Protein AF-A0A9W7C9A5-F1 (afdb_monomer)

InterPro domains:
  IPR027417 P-loop containing nucleoside triphosphate hydrolase [G3DSA:3.40.50.300] (12-318)
  IPR027417 P-loop containing nucleoside triphosphate hydrolase [SSF52540] (19-117)

Secondary structure (DSSP, 8-state):
--TT--SSS----STTTTTT---TTTTSSS---HHHHGGGS--HHHHHIIIIIS----------TTTTT-SSHHHHHHHHTTTSPPP-EEEEE--HHHHHHHHHHHHHHHHHHHHHTT--HHHHHHHHTT----SHHHHHHHHTSHHHHHHHHHHHHHHHH--HHHHHT----GGG-STTTTGGGGHHHHT-HHHHHHHHHHHHHHHHSTT----TTS---PPP-EEEEEGGGGG-HHHHHHHHHHHHHHTT--SSHHHHHHHHHHHHHHHHHHHHTT--S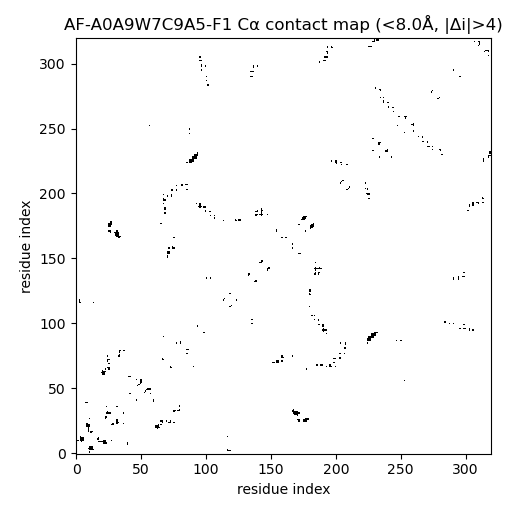---S---TT--HHHHHHHHHHTTTHHHHHHHHHTS----

Foldseek 3Di:
DQQQQDDDFQGHPDPVRPPPAGCLCQAPDQFNALVCVVVRWDDPVVCCCQCPVVVHDDDTDHDHLCLLLALQNLLSQLLNQFVHDRDQAEHEAAQLLLQLLLQVVVLVVLVVVCVVSVPDVVQVVLCPPPPDCPASLSLLCLLPDPVLVVLRVCNNVVSVPDDSVVSRRDHDDPCSRCPPNRVSNCSLPSSLSLVSQVSNQVSCCVRPVPPPDPDPDDQPPGDRRYHYHYLVLCLPLVSVLVVVLVVCVVVCSDPDPVVSVVVSVVSSVVSVVPSVVVPPVDPRPDDPPPHDPVNSVVSCVSCPCSQVSNCSSNVHHDDD

Structure (mmCIF, N/CA/C/O backbone):
data_AF-A0A9W7C9A5-F1
#
_entry.id   AF-A0A9W7C9A5-F1
#
loop_
_atom_site.group_PDB
_atom_site.id
_atom_site.type_symbol
_atom_site.label_atom_id
_atom_site.label_alt_id
_atom_site.label_comp_id
_atom_site.label_asym_id
_atom_site.label_entity_id
_atom_site.label_seq_id
_atom_site.pdbx_PDB_ins_code
_atom_site.Cartn_x
_atom_site.Cartn_y
_atom_site.Cartn_z
_atom_site.occupancy
_atom_site.B_iso_or_equiv
_atom_site.auth_seq_id
_atom_site.auth_comp_id
_atom_site.auth_asym_id
_atom_site.auth_atom_id
_atom_site.pdbx_PDB_model_num
AT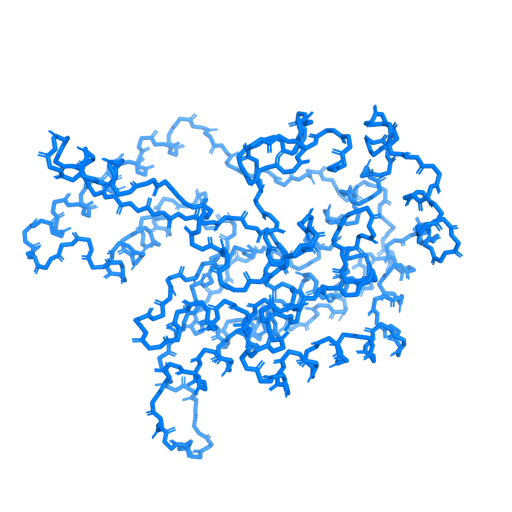OM 1 N N . MET A 1 1 ? -9.321 -23.677 -7.148 1.00 48.09 1 MET A N 1
ATOM 2 C CA . MET A 1 1 ? -8.333 -22.987 -6.289 1.00 48.09 1 MET A CA 1
ATOM 3 C C . MET A 1 1 ? -6.979 -23.119 -6.981 1.00 48.09 1 MET A C 1
ATOM 5 O O . MET A 1 1 ? -6.750 -24.185 -7.544 1.00 48.09 1 MET A O 1
ATOM 9 N N . LEU A 1 2 ? -6.155 -22.066 -7.071 1.00 51.94 2 LEU A N 1
ATOM 10 C CA . LEU A 1 2 ? -4.850 -22.176 -7.745 1.00 51.94 2 LEU A CA 1
ATOM 11 C C . LEU A 1 2 ? -3.939 -23.125 -6.930 1.00 51.94 2 LEU A C 1
ATOM 13 O O . LEU A 1 2 ? -4.005 -23.094 -5.697 1.00 51.94 2 LEU A O 1
ATOM 17 N N . PRO A 1 3 ? -3.132 -23.996 -7.570 1.00 48.78 3 PRO A N 1
ATOM 18 C CA . PRO A 1 3 ? -2.134 -24.798 -6.863 1.00 48.78 3 PRO A CA 1
ATOM 19 C C . PRO A 1 3 ? -1.229 -23.896 -6.012 1.00 48.78 3 PRO A C 1
ATOM 21 O O . PRO A 1 3 ? -0.735 -22.888 -6.508 1.00 48.78 3 PRO A O 1
ATOM 24 N N . GLY A 1 4 ? -1.053 -24.231 -4.730 1.00 53.47 4 GLY A N 1
ATOM 25 C CA . GLY A 1 4 ? -0.276 -23.426 -3.778 1.00 53.47 4 GLY A CA 1
ATOM 26 C C . GLY A 1 4 ? -1.094 -22.507 -2.860 1.00 53.47 4 GLY A C 1
ATOM 27 O O . GLY A 1 4 ? -0.531 -22.020 -1.885 1.00 53.47 4 GLY A O 1
ATOM 28 N N . CYS A 1 5 ? -2.401 -22.317 -3.078 1.00 54.66 5 CYS A N 1
ATOM 29 C CA . CYS A 1 5 ? -3.244 -21.543 -2.157 1.00 54.66 5 CYS A CA 1
ATOM 30 C C . CYS A 1 5 ? -3.621 -22.310 -0.888 1.00 54.66 5 CYS A C 1
ATOM 32 O O . CYS A 1 5 ? -4.133 -23.426 -0.976 1.00 54.66 5 CYS A O 1
ATOM 34 N N . MET A 1 6 ? -3.445 -21.689 0.287 1.00 56.97 6 MET A N 1
ATOM 35 C CA . MET A 1 6 ? -3.888 -22.230 1.578 1.00 56.97 6 MET A CA 1
ATOM 36 C C . MET A 1 6 ? -4.664 -21.195 2.414 1.00 56.97 6 MET A C 1
ATOM 38 O O . MET A 1 6 ? -4.836 -20.039 2.043 1.00 56.97 6 MET A O 1
ATOM 42 N N . LYS A 1 7 ? -5.251 -21.668 3.517 1.00 51.66 7 LYS A N 1
ATOM 43 C CA . LYS A 1 7 ? -6.312 -20.988 4.267 1.00 51.66 7 LYS A CA 1
ATOM 44 C C . LYS A 1 7 ? -5.835 -19.764 5.072 1.00 51.66 7 LYS A C 1
ATOM 46 O O . LYS A 1 7 ? -4.685 -19.706 5.484 1.00 51.66 7 LYS A O 1
ATOM 51 N N . PRO A 1 8 ? -6.768 -18.891 5.479 1.00 52.09 8 PRO A N 1
ATOM 52 C CA . PRO A 1 8 ? -7.973 -18.548 4.745 1.00 52.09 8 PRO A CA 1
ATOM 53 C C . PRO A 1 8 ? -7.694 -17.387 3.773 1.00 52.09 8 PRO A C 1
ATOM 55 O O . PRO A 1 8 ? -8.427 -17.277 2.794 1.00 52.09 8 PRO A O 1
ATOM 58 N N . PHE A 1 9 ? -6.599 -16.622 3.967 1.00 56.03 9 PHE A N 1
ATOM 59 C CA . PHE A 1 9 ? -6.303 -15.425 3.164 1.00 56.03 9 PHE A CA 1
ATOM 60 C C . PHE A 1 9 ? -4.870 -15.266 2.623 1.00 56.03 9 PHE A C 1
ATOM 62 O O . PHE A 1 9 ? -4.583 -14.241 1.998 1.00 56.03 9 PHE A O 1
ATOM 69 N N . CYS A 1 10 ? -3.998 -16.270 2.785 1.00 55.78 10 CYS A N 1
ATOM 70 C CA . CYS A 1 10 ? -2.689 -16.298 2.125 1.00 55.78 10 CYS A CA 1
ATOM 71 C C . CYS A 1 10 ? -2.741 -17.245 0.912 1.00 55.78 10 CYS A C 1
ATOM 73 O O . CYS A 1 10 ? -2.686 -18.468 1.065 1.00 55.78 10 CYS A O 1
ATOM 75 N N . PRO A 1 11 ? -2.855 -16.717 -0.316 1.00 54.00 11 PRO A N 1
ATOM 76 C CA . PRO A 1 11 ? -3.024 -17.549 -1.498 1.00 54.00 11 PRO A CA 1
ATOM 77 C C . PRO A 1 11 ? -1.748 -18.300 -1.897 1.00 54.00 11 PRO A C 1
ATOM 79 O O . PRO A 1 11 ? -1.788 -18.991 -2.905 1.00 54.00 11 PRO A O 1
ATOM 82 N N . TRP A 1 12 ? -0.638 -18.224 -1.153 1.00 59.75 12 TRP A N 1
ATOM 83 C CA . TRP A 1 12 ? 0.624 -18.840 -1.571 1.00 59.75 12 TRP A CA 1
ATOM 84 C C . TRP A 1 12 ? 1.398 -19.472 -0.410 1.00 59.75 12 TRP A C 1
ATOM 86 O O . TRP A 1 12 ? 1.986 -18.780 0.413 1.00 59.75 12 TRP A O 1
ATOM 96 N N . LYS A 1 13 ? 1.488 -20.805 -0.402 1.00 67.06 13 LYS A N 1
ATOM 97 C CA . LYS A 1 13 ? 2.420 -21.584 0.423 1.00 67.06 13 LYS A CA 1
ATOM 98 C C . LYS A 1 13 ? 3.797 -21.617 -0.249 1.00 67.06 13 LYS A C 1
ATOM 100 O O . LYS A 1 13 ? 4.231 -22.650 -0.757 1.00 67.06 13 LYS A O 1
ATOM 105 N N . HIS A 1 14 ? 4.455 -20.465 -0.300 1.00 68.19 14 HIS A N 1
ATOM 106 C CA . HIS A 1 14 ? 5.808 -20.310 -0.832 1.00 68.19 14 HIS A CA 1
ATOM 107 C C . HIS A 1 14 ? 6.649 -19.532 0.183 1.00 68.19 14 HIS A C 1
ATOM 109 O O . HIS A 1 14 ? 6.149 -18.520 0.665 1.00 68.19 14 HIS A O 1
ATOM 115 N N . PRO A 1 15 ? 7.905 -19.916 0.485 1.00 71.25 15 PRO A N 1
ATOM 116 C CA . PRO A 1 15 ? 8.724 -19.225 1.492 1.00 71.25 15 PRO A CA 1
ATOM 117 C C . PRO A 1 15 ? 8.805 -17.704 1.292 1.00 71.25 15 PRO A C 1
ATOM 119 O O . PRO A 1 15 ? 8.872 -16.936 2.249 1.00 71.25 15 PRO A O 1
ATOM 122 N N . GLU A 1 16 ? 8.738 -17.256 0.036 1.00 66.88 16 GLU A N 1
ATOM 123 C CA . GLU A 1 16 ? 8.763 -15.829 -0.287 1.00 66.88 16 GLU A CA 1
ATOM 124 C C . GLU A 1 16 ? 7.457 -15.076 -0.034 1.00 66.88 16 GLU A C 1
ATOM 126 O O . GLU A 1 16 ? 7.515 -13.855 0.069 1.00 66.88 16 GLU A O 1
ATOM 131 N N . LEU A 1 17 ? 6.313 -15.752 0.087 1.00 66.50 17 LEU A N 1
ATOM 132 C CA . LEU A 1 17 ? 4.994 -15.120 0.227 1.00 66.50 17 LEU A CA 1
ATOM 133 C C . LEU A 1 17 ? 4.198 -15.554 1.459 1.00 66.50 17 LEU A C 1
ATOM 135 O O . LEU A 1 17 ? 3.244 -14.870 1.834 1.00 66.50 17 LEU A O 1
ATOM 139 N N . ASP A 1 18 ? 4.565 -16.677 2.070 1.00 69.31 18 ASP A N 1
ATOM 140 C CA . ASP A 1 18 ? 3.807 -17.275 3.160 1.00 69.31 18 ASP A CA 1
ATOM 141 C C . ASP A 1 18 ? 3.731 -16.317 4.354 1.00 69.31 18 ASP A C 1
ATOM 143 O O . ASP A 1 18 ? 4.740 -15.781 4.819 1.00 69.31 18 ASP A O 1
ATOM 147 N N . GLY A 1 19 ? 2.506 -16.041 4.803 1.00 66.81 19 GLY A N 1
ATOM 148 C CA . GLY A 1 19 ? 2.220 -15.120 5.904 1.00 66.81 19 GLY A CA 1
ATOM 149 C C . GLY A 1 19 ? 2.542 -13.639 5.654 1.00 66.81 19 GLY A C 1
ATOM 150 O O . GLY A 1 19 ? 2.391 -12.847 6.585 1.00 66.81 19 GLY A O 1
ATOM 151 N N . LYS A 1 20 ? 2.975 -13.235 4.448 1.00 64.88 20 LYS A N 1
ATOM 152 C CA . LYS A 1 20 ? 3.411 -11.848 4.190 1.00 64.88 20 LYS A CA 1
ATOM 153 C C . LYS A 1 20 ? 2.287 -10.911 3.758 1.00 64.88 20 LYS A C 1
ATOM 155 O O . LYS A 1 20 ? 2.310 -9.740 4.122 1.00 64.88 20 LYS A O 1
ATOM 160 N N . GLU A 1 21 ? 1.333 -11.399 2.971 1.00 68.31 21 GLU A N 1
ATOM 161 C CA . GLU A 1 21 ? 0.341 -10.546 2.313 1.00 68.31 21 GLU A CA 1
ATOM 162 C C . GLU A 1 21 ? -1.022 -11.232 2.229 1.00 68.31 21 GLU A C 1
ATOM 164 O O . GLU A 1 21 ? -1.122 -12.445 2.007 1.00 68.31 21 GLU A O 1
ATOM 169 N N . THR A 1 22 ? -2.080 -10.434 2.353 1.00 71.44 22 THR A N 1
ATOM 170 C CA . THR A 1 22 ? -3.402 -10.810 1.859 1.00 71.44 22 THR A CA 1
ATOM 171 C C . THR A 1 22 ? -3.696 -10.022 0.583 1.00 71.44 22 THR A C 1
ATOM 173 O O . THR A 1 22 ? -3.178 -8.931 0.362 1.00 71.44 22 THR A O 1
ATOM 176 N N . PHE A 1 23 ? -4.483 -10.604 -0.316 1.00 73.88 23 PHE A N 1
ATOM 177 C CA . PHE A 1 23 ? -4.729 -10.042 -1.648 1.00 73.88 23 PHE A CA 1
ATOM 178 C C . PHE A 1 23 ? -6.218 -10.005 -1.974 1.00 73.88 23 PHE A C 1
ATOM 180 O O . PHE A 1 23 ? -6.633 -10.325 -3.095 1.00 73.88 23 PHE A O 1
ATOM 187 N N . TYR A 1 24 ? -7.039 -9.671 -0.974 1.00 80.62 24 TYR A N 1
ATOM 188 C CA . TYR A 1 24 ? -8.489 -9.774 -1.095 1.00 80.62 24 TYR A CA 1
ATOM 189 C C . TYR A 1 24 ? -9.035 -8.886 -2.216 1.00 80.62 24 TYR A C 1
ATOM 191 O O . TYR A 1 24 ? -9.624 -9.389 -3.170 1.00 80.62 24 TYR A O 1
ATOM 199 N N . PHE A 1 25 ? -8.777 -7.577 -2.158 1.00 81.62 25 PHE A N 1
ATOM 200 C CA . PHE A 1 25 ? -9.255 -6.628 -3.175 1.00 81.62 25 PHE A CA 1
ATOM 201 C C . PHE A 1 25 ? -8.344 -6.480 -4.395 1.00 81.62 25 PHE A C 1
ATOM 203 O O . PHE A 1 25 ? -8.686 -5.737 -5.311 1.00 81.62 25 PHE A O 1
ATOM 210 N N . SER A 1 26 ? -7.189 -7.147 -4.412 1.00 73.44 26 SER A N 1
ATOM 211 C CA . SER A 1 26 ? -6.155 -7.006 -5.447 1.00 73.44 26 SER A CA 1
ATOM 212 C C . SER A 1 26 ? -6.002 -8.235 -6.355 1.00 73.44 26 SER A C 1
ATOM 214 O O . SER A 1 26 ? -5.196 -8.214 -7.281 1.00 73.44 26 SER A O 1
ATOM 216 N N . GLY A 1 27 ? -6.854 -9.255 -6.192 1.00 61.38 27 GLY A N 1
ATOM 217 C CA . GLY A 1 27 ? -7.166 -10.181 -7.286 1.00 61.38 27 GLY A CA 1
ATOM 218 C C . GLY A 1 27 ? -6.574 -11.586 -7.206 1.00 61.38 27 GLY A C 1
ATOM 219 O O . GLY A 1 27 ? -6.537 -12.262 -8.228 1.00 61.38 27 GLY A O 1
ATOM 220 N N . HIS A 1 28 ? -6.155 -12.085 -6.039 1.00 59.56 28 HIS A N 1
ATOM 221 C CA . HIS A 1 28 ? -5.880 -13.534 -5.914 1.00 59.56 28 HIS A CA 1
ATOM 222 C C . HIS A 1 28 ? -7.120 -14.359 -5.568 1.00 59.56 28 HIS A C 1
ATOM 224 O O . HIS A 1 28 ? -7.115 -15.581 -5.718 1.00 59.56 28 HIS A O 1
ATOM 230 N N . TYR A 1 29 ? -8.201 -13.699 -5.157 1.00 55.56 29 TYR A N 1
ATOM 231 C CA . TYR A 1 29 ? -9.494 -14.337 -4.956 1.00 55.56 29 TYR A CA 1
ATOM 232 C C . TYR A 1 29 ? -10.325 -14.209 -6.225 1.00 55.56 29 TYR A C 1
ATOM 234 O O . TYR A 1 29 ? -10.426 -13.135 -6.814 1.00 55.56 29 TYR A O 1
ATOM 242 N N . ALA A 1 30 ? -10.979 -15.305 -6.618 1.00 55.12 30 ALA A N 1
ATOM 243 C CA . ALA A 1 30 ? -11.918 -15.329 -7.742 1.00 55.12 30 ALA A CA 1
ATOM 244 C C . ALA A 1 30 ? -13.118 -14.370 -7.555 1.00 55.12 30 ALA A C 1
ATOM 246 O O . ALA A 1 30 ? -13.886 -14.152 -8.491 1.00 55.12 30 ALA A O 1
ATOM 247 N N . THR A 1 31 ? -13.282 -13.810 -6.351 1.00 65.06 31 THR A N 1
ATOM 248 C CA . THR A 1 31 ? -14.300 -12.829 -5.975 1.00 65.06 31 THR A CA 1
ATOM 249 C C . THR A 1 31 ? -13.672 -11.753 -5.089 1.00 65.06 31 THR A C 1
ATOM 251 O O . THR A 1 31 ? -13.148 -12.080 -4.026 1.00 65.06 31 THR A O 1
ATOM 254 N N . THR A 1 32 ? -13.766 -10.481 -5.482 1.00 71.88 32 THR A N 1
ATOM 255 C CA . THR A 1 32 ? -13.279 -9.318 -4.708 1.00 71.88 32 THR A CA 1
ATOM 256 C C . THR A 1 32 ? -14.430 -8.573 -4.014 1.00 71.88 32 THR A C 1
ATOM 258 O O . THR A 1 32 ? -14.370 -7.369 -3.778 1.00 71.88 32 THR A O 1
ATOM 261 N N . SER A 1 33 ? -15.502 -9.305 -3.700 1.00 82.38 33 SER A N 1
ATOM 262 C CA . SER A 1 33 ? -16.773 -8.776 -3.200 1.00 82.38 33 SER A CA 1
ATOM 263 C C . SER A 1 33 ? -16.627 -8.134 -1.813 1.00 82.38 33 SER A C 1
ATOM 265 O O . SER A 1 33 ? -16.204 -8.827 -0.880 1.00 82.38 33 SER A O 1
ATOM 267 N N . PRO A 1 34 ? -17.021 -6.864 -1.613 1.00 85.12 34 PRO A N 1
ATOM 268 C CA . PRO A 1 34 ? -17.041 -6.236 -0.289 1.00 85.12 34 PRO A CA 1
ATOM 269 C C . PRO A 1 34 ? -17.844 -7.039 0.747 1.00 85.12 34 PRO A C 1
ATOM 271 O O . PRO A 1 34 ? -17.427 -7.156 1.901 1.00 85.12 34 PRO A O 1
ATOM 274 N N . LYS A 1 35 ? -18.941 -7.684 0.322 1.00 85.81 35 LYS A N 1
ATOM 275 C CA . LYS A 1 35 ? -19.815 -8.512 1.169 1.00 85.81 35 LYS A CA 1
ATOM 276 C C . LYS A 1 35 ? -19.075 -9.604 1.940 1.00 85.81 35 LYS A C 1
ATOM 278 O O . LYS A 1 35 ? -19.401 -9.879 3.094 1.00 85.81 35 LYS A O 1
ATOM 283 N N . TYR A 1 36 ? -18.098 -10.244 1.305 1.00 84.12 36 TYR A N 1
ATOM 284 C CA . TYR A 1 36 ? -17.410 -11.405 1.870 1.00 84.12 36 TYR A CA 1
ATOM 285 C C . TYR A 1 36 ? -16.122 -11.045 2.618 1.00 84.12 36 TYR A C 1
ATOM 287 O O . TYR A 1 36 ? -15.606 -11.882 3.355 1.00 84.12 36 TYR A O 1
ATOM 295 N N . TYR A 1 37 ? -15.655 -9.795 2.527 1.00 86.69 37 TYR A N 1
ATOM 296 C CA . TYR A 1 37 ? -14.390 -9.362 3.128 1.00 86.69 37 TYR A CA 1
ATOM 297 C C . TYR A 1 37 ? -14.347 -9.548 4.650 1.00 86.69 37 TYR A C 1
ATOM 299 O O . TYR A 1 37 ? -13.331 -9.932 5.212 1.00 86.69 37 TYR A O 1
ATOM 307 N N . ARG A 1 38 ? -15.462 -9.336 5.359 1.00 84.38 38 ARG A N 1
ATOM 308 C CA . ARG A 1 38 ? -15.489 -9.495 6.827 1.00 84.38 38 ARG A CA 1
ATOM 309 C C . ARG A 1 38 ? -15.381 -10.943 7.285 1.00 84.38 38 ARG A C 1
ATOM 311 O O . ARG A 1 38 ? -14.922 -11.194 8.396 1.00 84.38 38 ARG A O 1
ATOM 318 N N . MET A 1 39 ? -15.758 -11.893 6.429 1.00 81.31 39 MET A N 1
ATOM 319 C CA . MET A 1 39 ? -15.536 -13.314 6.700 1.00 81.31 39 MET A CA 1
ATOM 320 C C . MET A 1 39 ? -14.044 -13.653 6.674 1.00 81.31 39 MET A C 1
ATOM 322 O O . MET A 1 39 ? -13.672 -14.770 7.031 1.00 81.31 39 MET A O 1
ATOM 326 N N . CYS A 1 40 ? -13.197 -12.690 6.276 1.00 76.56 40 CYS A N 1
ATOM 327 C CA . CYS A 1 40 ? -11.765 -12.863 6.232 1.00 76.56 40 CYS A CA 1
ATOM 328 C C . CYS A 1 40 ? -11.033 -12.731 7.567 1.00 76.56 40 CYS A C 1
ATOM 330 O O . CYS A 1 40 ? -9.832 -12.977 7.655 1.00 76.56 40 CYS A O 1
ATOM 332 N N . PHE A 1 41 ? -11.746 -12.371 8.625 1.00 79.25 41 PHE A N 1
ATOM 333 C CA . PHE A 1 41 ? -11.140 -12.088 9.916 1.00 79.25 41 PHE A CA 1
ATOM 334 C C . PHE A 1 41 ? -11.592 -13.089 10.985 1.00 79.25 41 PHE A C 1
ATOM 336 O O . PHE A 1 41 ? -12.610 -13.766 10.811 1.00 79.25 41 PHE A O 1
ATOM 343 N N . PRO A 1 42 ? -10.832 -13.223 12.091 1.00 75.00 42 PRO A N 1
ATOM 344 C CA . PRO A 1 42 ? -11.151 -14.175 13.147 1.00 75.00 42 PRO A CA 1
ATOM 345 C C . PRO A 1 42 ? -12.561 -13.992 13.725 1.00 75.00 42 PRO A C 1
ATOM 347 O O . PRO A 1 42 ? -13.136 -12.902 13.727 1.00 75.00 42 PRO A O 1
ATOM 350 N N . LEU A 1 43 ? -13.112 -15.087 14.250 1.00 77.44 43 LEU A N 1
ATOM 351 C CA . LEU A 1 43 ? -14.504 -15.178 14.687 1.00 77.44 43 LEU A CA 1
ATOM 352 C C . LEU A 1 43 ? -14.784 -14.362 15.961 1.00 77.44 43 LEU A C 1
ATOM 354 O O . LEU A 1 43 ? -13.889 -14.066 16.756 1.00 77.44 43 LEU A O 1
ATOM 358 N N . LYS A 1 44 ? -16.074 -14.091 16.220 1.00 84.62 44 LYS A N 1
ATOM 359 C CA . LYS A 1 44 ? -16.562 -13.446 17.459 1.00 84.62 44 LYS A CA 1
ATOM 360 C C . LYS A 1 44 ? -16.011 -14.106 18.731 1.00 84.62 44 LYS A C 1
ATOM 362 O O . LYS A 1 44 ? -15.744 -13.411 19.706 1.00 84.62 44 LYS A O 1
ATOM 367 N N . LEU A 1 45 ? -15.800 -15.425 18.700 1.00 87.44 45 LEU A N 1
ATOM 368 C CA . LEU A 1 45 ? -15.222 -16.183 19.808 1.00 87.44 45 LEU A CA 1
ATOM 369 C C . LEU A 1 45 ? -13.769 -15.781 20.100 1.00 87.44 45 LEU A C 1
ATOM 371 O O . LEU A 1 45 ? -13.414 -15.588 21.258 1.00 87.44 45 LEU A O 1
ATOM 375 N N . THR A 1 46 ? -12.946 -15.580 19.067 1.00 85.06 46 THR A N 1
ATOM 376 C CA . THR A 1 46 ? -11.559 -15.113 19.223 1.00 85.06 46 THR A CA 1
ATOM 377 C C . THR A 1 46 ? -11.528 -13.724 19.854 1.00 85.06 46 THR A C 1
ATOM 379 O O . THR A 1 46 ? -10.776 -13.492 20.800 1.00 85.06 46 THR A O 1
ATOM 382 N N . ARG A 1 47 ? -12.408 -12.821 19.396 1.00 85.69 47 ARG A N 1
ATOM 383 C CA . ARG A 1 47 ? -12.570 -11.492 20.002 1.00 85.69 47 ARG A CA 1
ATOM 384 C C . ARG A 1 47 ? -12.974 -11.585 21.472 1.00 85.69 47 ARG A C 1
ATOM 386 O O . ARG A 1 47 ? -12.387 -10.893 22.299 1.00 85.69 47 ARG A O 1
ATOM 393 N N . PHE A 1 48 ? -13.966 -12.417 21.795 1.00 90.00 48 PHE A N 1
ATOM 394 C CA . PHE A 1 48 ? -14.419 -12.629 23.171 1.00 90.00 48 PHE A CA 1
ATOM 395 C C . PHE A 1 48 ? -13.275 -13.123 24.056 1.00 90.00 48 PHE A C 1
ATOM 397 O O . PHE A 1 48 ? -13.016 -12.527 25.095 1.00 90.00 48 PHE A O 1
ATOM 404 N N . PHE A 1 49 ? -12.551 -14.153 23.620 1.00 90.56 49 PHE A N 1
ATOM 405 C CA . PHE A 1 49 ? -11.451 -14.720 24.389 1.00 90.56 49 PHE A CA 1
ATOM 406 C C . PHE A 1 49 ? -10.352 -13.682 24.663 1.00 90.56 49 PHE A C 1
ATOM 408 O O . PHE A 1 49 ? -9.964 -13.483 25.811 1.00 90.56 49 PHE A O 1
ATOM 415 N N . HIS A 1 50 ? -9.914 -12.940 23.641 1.00 84.62 50 HIS A N 1
ATOM 416 C CA . HIS A 1 50 ? -8.913 -11.884 23.819 1.00 84.62 50 HIS A CA 1
ATOM 417 C C . HIS A 1 50 ? -9.382 -10.782 24.773 1.00 84.62 50 HIS A C 1
ATOM 419 O O . HIS A 1 50 ? -8.670 -10.444 25.718 1.00 84.62 50 HIS A O 1
ATOM 425 N N . ALA A 1 51 ? -10.583 -10.247 24.555 1.00 84.75 51 ALA A N 1
ATOM 426 C CA . ALA A 1 51 ? -11.051 -9.089 25.306 1.00 84.75 51 ALA A CA 1
ATOM 427 C C . ALA A 1 51 ? -11.514 -9.435 26.729 1.00 84.75 51 ALA A C 1
ATOM 429 O O . ALA A 1 51 ? -11.324 -8.633 27.639 1.00 84.75 51 ALA A O 1
ATOM 430 N N . LYS A 1 52 ? -12.154 -10.594 26.927 1.00 88.94 52 LYS A N 1
ATOM 431 C CA . LYS A 1 52 ? -12.794 -10.966 28.200 1.00 88.94 52 LYS A CA 1
ATOM 432 C C . LYS A 1 52 ? -11.965 -11.919 29.046 1.00 88.94 52 LYS A C 1
ATOM 434 O O . LYS A 1 52 ? -11.983 -11.770 30.259 1.00 88.94 52 LYS A O 1
ATOM 439 N N . ILE A 1 53 ? -11.250 -12.862 28.433 1.00 92.56 53 ILE A N 1
ATOM 440 C CA . ILE A 1 53 ? -10.443 -13.841 29.176 1.00 92.56 53 ILE A CA 1
ATOM 441 C C . ILE A 1 53 ? -9.016 -13.330 29.357 1.00 92.56 53 ILE A C 1
ATOM 443 O O . ILE A 1 53 ? -8.491 -13.356 30.463 1.00 92.56 53 ILE A O 1
ATOM 447 N N . LEU A 1 54 ? -8.393 -12.824 28.288 1.00 85.81 54 LEU A N 1
ATOM 448 C CA . LEU A 1 54 ? -7.004 -12.356 28.353 1.00 85.81 54 LEU A CA 1
ATOM 449 C C . LEU A 1 54 ? -6.865 -10.896 28.800 1.00 85.81 54 LEU A C 1
ATOM 451 O O . LEU A 1 54 ? -5.748 -10.460 29.065 1.00 85.81 54 LEU A O 1
ATOM 455 N N . GLY A 1 55 ? -7.960 -10.127 28.825 1.00 80.06 55 GLY A N 1
ATOM 456 C CA . GLY A 1 55 ? -7.927 -8.691 29.117 1.00 80.06 55 GLY A CA 1
ATOM 457 C C . GLY A 1 55 ? -7.107 -7.880 28.105 1.00 80.06 55 GLY A C 1
ATOM 458 O O . GLY A 1 55 ? -6.589 -6.820 28.443 1.00 80.06 55 GLY A O 1
ATOM 459 N N . ARG A 1 56 ? -6.948 -8.381 26.872 1.00 77.44 56 ARG A N 1
ATOM 460 C CA . ARG A 1 56 ? -6.129 -7.756 25.825 1.00 77.44 56 ARG A CA 1
ATOM 461 C C . ARG A 1 56 ? -7.005 -7.087 24.766 1.00 77.44 56 ARG A C 1
ATOM 463 O O . ARG A 1 56 ? -8.038 -7.651 24.392 1.00 77.44 56 ARG A O 1
ATOM 470 N N . PRO A 1 57 ? -6.578 -5.943 24.203 1.00 71.81 57 PRO A N 1
ATOM 471 C CA . PRO A 1 57 ? -7.213 -5.389 23.016 1.00 71.81 57 PRO A CA 1
ATOM 472 C C . PRO A 1 57 ? -7.242 -6.420 21.881 1.00 71.81 57 PRO A C 1
ATOM 474 O O . PRO A 1 57 ? -6.277 -7.156 21.662 1.00 71.81 57 PRO A O 1
ATOM 477 N N . PHE A 1 58 ? -8.357 -6.471 21.153 1.00 78.88 58 PHE A N 1
ATOM 478 C CA . PHE A 1 58 ? -8.506 -7.306 19.966 1.00 78.88 58 PHE A CA 1
ATOM 479 C C . PHE A 1 58 ? -8.653 -6.410 18.742 1.00 78.88 58 PHE A C 1
ATOM 481 O O . PHE A 1 58 ? -9.592 -5.618 18.660 1.00 78.88 58 PHE A O 1
ATOM 488 N N . PHE A 1 59 ? -7.742 -6.566 17.789 1.00 77.62 59 PHE A N 1
ATOM 489 C CA . PHE A 1 59 ? -7.764 -5.871 16.512 1.00 77.62 59 PHE A CA 1
ATOM 490 C C . PHE A 1 59 ? -7.618 -6.878 15.377 1.00 77.62 59 PHE A C 1
ATOM 492 O O . PHE A 1 59 ? -6.956 -7.908 15.502 1.00 77.62 59 PHE A O 1
ATOM 499 N N . THR A 1 60 ? -8.247 -6.559 14.255 1.00 81.12 60 THR A N 1
ATOM 500 C CA . THR A 1 60 ? -8.120 -7.300 13.004 1.00 81.12 60 THR A CA 1
ATOM 501 C C . THR A 1 60 ? -7.480 -6.376 11.993 1.00 81.12 60 THR A C 1
ATOM 503 O O . THR A 1 60 ? -7.934 -5.243 11.837 1.00 81.12 60 THR A O 1
ATOM 506 N N . PHE A 1 61 ? -6.440 -6.842 11.318 1.00 83.81 61 PHE A N 1
ATOM 507 C CA . PHE A 1 61 ? -5.776 -6.065 10.284 1.00 83.81 61 PHE A CA 1
ATOM 508 C C . PHE A 1 61 ? -5.599 -6.905 9.028 1.00 83.81 61 PHE A C 1
ATOM 510 O O . PHE A 1 61 ? -5.518 -8.132 9.086 1.00 83.81 61 PHE A O 1
ATOM 517 N N . ASP A 1 62 ? -5.542 -6.204 7.907 1.00 85.06 62 ASP A N 1
ATOM 518 C CA . ASP A 1 62 ? -5.170 -6.734 6.607 1.00 85.06 62 ASP A CA 1
ATOM 519 C C . ASP A 1 62 ? -3.950 -5.947 6.111 1.00 85.06 62 ASP A C 1
ATOM 521 O O . ASP A 1 62 ? -3.900 -4.722 6.251 1.00 85.06 62 ASP A O 1
ATOM 525 N N . GLY A 1 63 ? -2.959 -6.656 5.574 1.00 84.19 63 GLY A N 1
ATOM 526 C CA . GLY A 1 63 ? -1.775 -6.090 4.946 1.00 84.19 63 GLY A CA 1
ATOM 527 C C . GLY A 1 63 ? -1.673 -6.538 3.491 1.00 84.19 63 GLY A C 1
ATOM 528 O O . GLY A 1 63 ? -1.488 -7.722 3.216 1.00 84.19 63 GLY A O 1
ATOM 529 N N . CYS A 1 64 ? -1.740 -5.581 2.565 1.00 85.44 64 CYS A N 1
ATOM 530 C CA . CYS A 1 64 ? -1.541 -5.813 1.137 1.00 85.44 64 CYS A CA 1
ATOM 531 C C . CYS A 1 64 ? -0.732 -4.666 0.527 1.00 85.44 64 CYS A C 1
ATOM 533 O O . CYS A 1 64 ? -1.201 -3.523 0.512 1.00 85.44 64 CYS A O 1
ATOM 535 N N . ALA A 1 65 ? 0.444 -4.951 -0.043 1.00 81.25 65 ALA A N 1
ATOM 536 C CA . ALA A 1 65 ? 1.275 -3.918 -0.668 1.00 81.25 65 ALA A CA 1
ATOM 537 C C . ALA A 1 65 ? 0.601 -3.233 -1.875 1.00 81.25 65 ALA A C 1
ATOM 539 O O . ALA A 1 65 ? 1.013 -2.154 -2.292 1.00 81.25 65 ALA A O 1
ATOM 540 N N . GLN A 1 66 ? -0.451 -3.839 -2.432 1.00 83.69 66 GLN A N 1
ATOM 541 C CA . GLN A 1 66 ? -1.079 -3.415 -3.688 1.00 83.69 66 GLN A CA 1
ATOM 542 C C . GLN A 1 66 ? -2.392 -2.660 -3.498 1.00 83.69 66 GLN A C 1
ATOM 544 O O . GLN A 1 66 ? -2.975 -2.167 -4.462 1.00 83.69 66 GLN A O 1
ATOM 549 N N . TYR A 1 67 ? -2.880 -2.543 -2.263 1.00 89.81 67 TYR A N 1
ATOM 550 C CA . TYR A 1 67 ? -4.093 -1.775 -1.988 1.00 89.81 67 TYR A CA 1
ATOM 551 C C . TYR A 1 67 ? -3.916 -0.294 -2.298 1.00 89.81 67 TYR A C 1
ATOM 553 O O . TYR A 1 67 ? -4.823 0.326 -2.852 1.00 89.81 67 TYR A O 1
ATOM 561 N N . LEU A 1 68 ? -2.740 0.265 -2.008 1.00 91.06 68 LEU A N 1
ATOM 562 C CA . LEU A 1 68 ? -2.460 1.666 -2.294 1.00 91.06 68 LEU A CA 1
ATOM 563 C C . LEU A 1 68 ? -2.526 1.959 -3.801 1.00 91.06 68 LEU A C 1
ATOM 565 O O . LEU A 1 68 ? -3.120 2.949 -4.220 1.00 91.06 68 LEU A O 1
ATOM 569 N N . THR A 1 69 ? -1.944 1.082 -4.616 1.00 88.00 69 THR A N 1
ATOM 570 C CA . THR A 1 69 ? -1.782 1.257 -6.066 1.00 88.00 69 THR A CA 1
ATOM 571 C C . THR A 1 69 ? -2.965 0.739 -6.872 1.00 88.00 69 THR A C 1
ATOM 573 O O . THR A 1 69 ? -3.043 0.991 -8.074 1.00 88.00 69 THR A O 1
ATOM 576 N N . SER A 1 70 ? -3.902 0.026 -6.253 1.00 87.19 70 SER A N 1
ATOM 577 C CA . SER A 1 70 ? -5.121 -0.438 -6.907 1.00 87.19 70 SER A CA 1
ATOM 578 C C . SER A 1 70 ? -6.111 0.721 -7.113 1.00 87.19 70 SER A C 1
ATOM 580 O O . SER A 1 70 ? -6.443 1.428 -6.158 1.00 87.19 70 SER A O 1
ATOM 582 N N . PRO A 1 71 ? -6.641 0.919 -8.335 1.00 85.62 71 PRO A N 1
ATOM 583 C CA . PRO A 1 71 ? -7.666 1.934 -8.588 1.00 85.62 71 PRO A CA 1
ATOM 584 C C . PRO A 1 71 ? -9.006 1.581 -7.937 1.00 85.62 71 PRO A C 1
ATOM 586 O O . PRO A 1 71 ? -9.792 2.466 -7.610 1.00 85.62 71 PRO A O 1
ATOM 589 N N . ALA A 1 72 ? -9.272 0.285 -7.760 1.00 86.19 72 ALA A N 1
ATOM 590 C CA . ALA A 1 72 ? -10.552 -0.223 -7.290 1.00 86.19 72 ALA A CA 1
ATOM 591 C C . ALA A 1 72 ? -10.650 -0.264 -5.759 1.00 86.19 72 ALA A C 1
ATOM 593 O O . ALA A 1 72 ? -11.718 -0.026 -5.191 1.00 86.19 72 ALA A O 1
ATOM 594 N N . THR A 1 73 ? -9.533 -0.555 -5.086 1.00 90.56 73 THR A N 1
ATOM 595 C CA . THR A 1 73 ? -9.520 -0.849 -3.649 1.00 90.56 73 THR A CA 1
ATOM 596 C C . THR A 1 73 ? -10.090 0.264 -2.767 1.00 90.56 73 THR A C 1
ATOM 598 O O . THR A 1 73 ? -10.854 -0.088 -1.872 1.00 90.56 73 THR A O 1
ATOM 601 N N . PRO A 1 74 ? -9.827 1.570 -2.988 1.00 92.81 74 PRO A N 1
ATOM 602 C CA . PRO A 1 74 ? -10.424 2.615 -2.155 1.00 92.81 74 PRO A CA 1
ATOM 603 C C . PRO A 1 74 ? -11.953 2.544 -2.119 1.00 92.81 74 PRO A C 1
ATOM 605 O O . PRO A 1 74 ? -12.558 2.692 -1.061 1.00 92.81 74 PRO A O 1
ATOM 608 N N . VAL A 1 75 ? -12.580 2.292 -3.273 1.00 91.31 75 VAL A N 1
ATOM 609 C CA . VAL A 1 75 ? -14.043 2.235 -3.400 1.00 91.31 75 VAL A CA 1
ATOM 610 C C . VAL A 1 75 ? -14.583 0.972 -2.742 1.00 91.31 75 VAL A C 1
ATOM 612 O O . VAL A 1 75 ? -15.528 1.057 -1.963 1.00 91.31 75 VAL A O 1
ATOM 615 N N . LEU A 1 76 ? -13.961 -0.178 -3.013 1.00 91.44 76 LEU A N 1
ATOM 616 C CA . LEU A 1 76 ? -14.365 -1.461 -2.433 1.00 91.44 76 LEU A CA 1
ATOM 617 C C . LEU A 1 76 ? -14.226 -1.452 -0.905 1.00 91.44 76 LEU A C 1
ATOM 619 O O . LEU A 1 76 ? -15.149 -1.849 -0.202 1.00 91.44 76 LEU A O 1
ATOM 623 N N . MET A 1 77 ? -13.108 -0.936 -0.389 1.00 93.25 77 MET A N 1
ATOM 624 C CA . MET A 1 77 ? -12.861 -0.814 1.047 1.00 93.25 77 MET A CA 1
ATOM 625 C C . MET A 1 77 ? -13.852 0.149 1.701 1.00 93.25 77 MET A C 1
ATOM 627 O O . MET A 1 77 ? -14.410 -0.162 2.747 1.00 93.25 77 MET A O 1
ATOM 631 N N . ALA A 1 78 ? -14.109 1.306 1.092 1.00 93.12 78 ALA A N 1
ATOM 632 C CA . ALA A 1 78 ? -15.082 2.241 1.638 1.00 93.12 78 ALA A CA 1
ATOM 633 C C . ALA A 1 78 ? -16.506 1.654 1.656 1.00 93.12 78 ALA A C 1
ATOM 635 O O . ALA A 1 78 ? -17.274 1.941 2.572 1.00 93.12 78 ALA A O 1
ATOM 636 N N . ASP A 1 79 ? -16.847 0.789 0.695 1.00 92.00 79 ASP A N 1
ATOM 637 C CA . ASP A 1 79 ? -18.140 0.105 0.665 1.00 92.00 79 ASP A CA 1
ATOM 638 C C . ASP A 1 79 ? -18.307 -0.927 1.796 1.00 92.00 79 ASP A C 1
ATOM 640 O O . ASP A 1 79 ? -19.370 -0.976 2.415 1.00 92.00 79 ASP A O 1
ATOM 644 N N . VAL A 1 80 ? -17.247 -1.672 2.150 1.00 92.62 80 VAL A N 1
ATOM 645 C CA . VAL A 1 80 ? -17.239 -2.604 3.306 1.00 92.62 80 VAL A CA 1
ATOM 646 C C . VAL A 1 80 ? -17.669 -1.925 4.608 1.00 92.62 80 VAL A C 1
ATOM 648 O O . 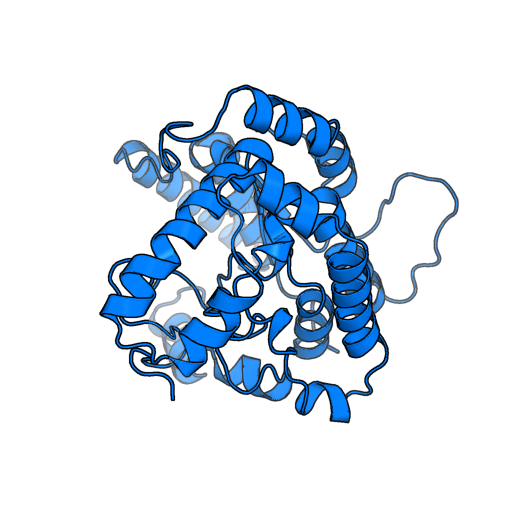VAL A 1 80 ? -18.283 -2.560 5.471 1.00 92.62 80 VAL A O 1
ATOM 651 N N . PHE A 1 81 ? -17.290 -0.661 4.783 1.00 92.25 81 PHE A N 1
ATOM 652 C CA . PHE A 1 81 ? -17.533 0.121 5.997 1.00 92.25 81 PHE A CA 1
ATOM 653 C C . PHE A 1 81 ? -18.637 1.167 5.803 1.00 92.25 81 PHE A C 1
ATOM 655 O O . PHE A 1 81 ? -18.782 2.079 6.613 1.00 92.25 81 PHE A O 1
ATOM 662 N N . ARG A 1 82 ? -19.440 1.062 4.737 1.00 89.75 82 ARG A N 1
ATOM 663 C CA . ARG A 1 82 ? -20.524 2.012 4.474 1.00 89.75 82 ARG A CA 1
ATOM 664 C C . ARG A 1 82 ? -21.535 2.001 5.625 1.00 89.75 82 ARG A C 1
ATOM 666 O O . ARG A 1 82 ? -22.152 0.977 5.899 1.00 89.75 82 ARG A O 1
ATOM 673 N N . GLY A 1 83 ? -21.743 3.166 6.240 1.00 88.69 83 GLY A N 1
ATOM 674 C CA . GLY A 1 83 ? -22.619 3.325 7.409 1.00 88.69 83 GLY A CA 1
A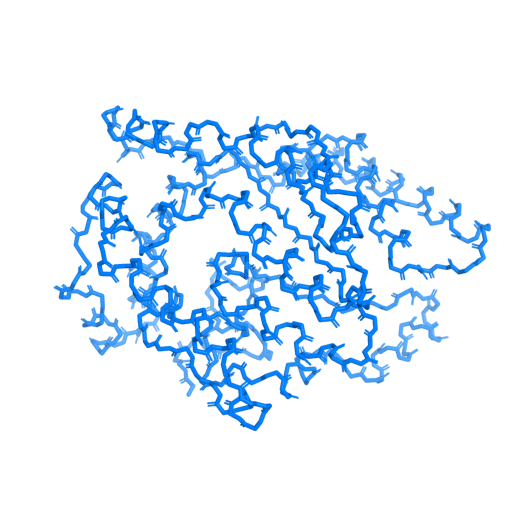TOM 675 C C . GLY A 1 83 ? -21.933 3.065 8.755 1.00 88.69 83 GLY A C 1
ATOM 676 O O . GLY A 1 83 ? -22.591 3.137 9.786 1.00 88.69 83 GLY A O 1
ATOM 677 N N . GLU A 1 84 ? -20.628 2.793 8.756 1.00 90.12 84 GLU A N 1
ATOM 678 C CA . GLU A 1 84 ? -19.798 2.626 9.951 1.00 90.12 84 GLU A CA 1
ATOM 679 C C . GLU A 1 84 ? -18.673 3.680 9.986 1.00 90.12 84 GLU A C 1
ATOM 681 O O . GLU A 1 84 ? -18.510 4.480 9.057 1.00 90.12 84 GLU A O 1
ATOM 686 N N . GLU A 1 85 ? -17.885 3.702 11.067 1.00 87.38 85 GLU A N 1
ATOM 687 C CA . GLU A 1 85 ? -16.655 4.498 11.098 1.00 87.38 85 GLU A CA 1
ATOM 688 C C . GLU A 1 85 ? -15.647 3.969 10.056 1.00 87.38 85 GLU A C 1
ATOM 690 O O . GLU A 1 85 ? -15.538 2.756 9.852 1.00 87.38 85 GLU A O 1
ATOM 695 N N . PRO A 1 86 ? -14.891 4.861 9.384 1.00 91.06 86 PRO A N 1
ATOM 696 C CA . PRO A 1 86 ? -13.897 4.444 8.403 1.00 91.06 86 PRO A CA 1
ATOM 697 C C . PRO A 1 86 ? -12.801 3.593 9.063 1.00 91.06 86 PRO A C 1
ATOM 699 O O . PRO A 1 86 ? -12.395 3.894 10.191 1.00 91.06 86 PRO A O 1
ATOM 702 N N . PRO A 1 87 ? -12.248 2.592 8.357 1.00 91.06 87 PRO A N 1
ATOM 703 C CA . PRO A 1 87 ? -11.121 1.831 8.872 1.00 91.06 87 PRO A CA 1
ATOM 704 C C . PRO A 1 87 ? -9.879 2.720 9.011 1.00 91.06 87 PRO A C 1
ATOM 706 O O . PRO A 1 87 ? -9.695 3.688 8.268 1.00 91.06 87 PRO A O 1
ATOM 709 N N . VAL A 1 88 ? -8.984 2.356 9.933 1.00 89.88 88 VAL A N 1
ATOM 710 C CA . VAL A 1 88 ? -7.644 2.953 9.995 1.00 89.88 88 VAL A CA 1
ATOM 711 C C . VAL A 1 88 ? -6.808 2.365 8.866 1.00 89.88 88 VAL A C 1
ATOM 713 O O . VAL A 1 88 ? -6.537 1.167 8.840 1.00 89.88 88 VAL A O 1
ATOM 716 N N . VAL A 1 89 ? -6.399 3.217 7.931 1.00 93.12 89 VAL A N 1
ATOM 717 C CA . VAL A 1 89 ? -5.577 2.824 6.786 1.00 93.12 89 VAL A CA 1
ATOM 718 C C . VAL A 1 89 ? -4.194 3.433 6.942 1.00 93.12 89 VAL A C 1
ATOM 720 O O . VAL A 1 89 ? -4.049 4.644 7.116 1.00 93.12 89 VAL A O 1
ATOM 723 N N . ILE A 1 90 ? -3.178 2.578 6.870 1.00 92.19 90 ILE A N 1
ATOM 724 C CA . ILE A 1 90 ? -1.772 2.955 6.993 1.00 92.19 90 ILE A CA 1
ATOM 725 C C . ILE A 1 90 ? -1.077 2.591 5.687 1.00 92.19 90 ILE A C 1
ATOM 727 O O . ILE A 1 90 ? -1.140 1.450 5.233 1.00 92.19 90 ILE A O 1
ATOM 731 N N . SER A 1 91 ? -0.405 3.566 5.092 1.00 93.25 91 SER A N 1
ATOM 732 C CA . SER A 1 91 ? 0.366 3.406 3.870 1.00 93.25 91 SER A CA 1
ATOM 733 C C . SER A 1 91 ? 1.850 3.509 4.187 1.00 93.25 91 SER A C 1
ATOM 735 O O . SER A 1 91 ? 2.335 4.575 4.568 1.00 93.25 91 SER A O 1
ATOM 737 N N . MET A 1 92 ? 2.578 2.415 3.979 1.00 91.50 92 MET A N 1
ATOM 738 C CA . MET A 1 92 ? 4.035 2.406 4.073 1.00 91.50 92 MET A CA 1
ATOM 739 C C . MET A 1 92 ? 4.648 2.821 2.733 1.00 91.50 92 MET A C 1
ATOM 741 O O . MET A 1 92 ? 4.376 2.204 1.706 1.00 91.50 92 MET A O 1
ATOM 745 N N . VAL A 1 93 ? 5.470 3.866 2.747 1.00 93.06 93 VAL A N 1
ATOM 746 C CA . VAL A 1 93 ? 6.148 4.435 1.575 1.00 93.06 93 VAL A CA 1
ATOM 747 C C . VAL A 1 93 ? 7.663 4.381 1.761 1.00 93.06 93 VAL A C 1
ATOM 749 O O . VAL A 1 93 ? 8.158 4.205 2.870 1.00 93.06 93 VAL A O 1
ATOM 752 N N . ARG A 1 94 ? 8.422 4.547 0.686 1.00 92.69 94 ARG A N 1
ATOM 753 C CA . ARG A 1 94 ? 9.885 4.731 0.706 1.00 92.69 94 ARG A CA 1
ATOM 754 C C . ARG A 1 94 ? 10.282 5.590 -0.483 1.00 92.69 94 ARG A C 1
ATOM 756 O O . ARG A 1 94 ? 9.391 6.039 -1.198 1.00 92.69 94 ARG A O 1
ATOM 763 N N . ASP A 1 95 ? 11.575 5.781 -0.720 1.00 93.75 95 ASP A N 1
ATOM 764 C CA . ASP A 1 95 ? 12.030 6.442 -1.939 1.00 93.75 95 ASP A CA 1
ATOM 765 C C . ASP A 1 95 ? 11.346 5.833 -3.195 1.00 93.75 95 ASP A C 1
ATOM 767 O O . ASP A 1 95 ? 11.378 4.609 -3.388 1.00 93.75 95 ASP A O 1
ATOM 771 N N . PRO A 1 96 ? 10.676 6.648 -4.033 1.00 94.56 96 PRO A N 1
ATOM 772 C CA . PRO A 1 96 ? 9.947 6.164 -5.205 1.00 94.56 96 PRO A CA 1
ATOM 773 C C . PRO A 1 96 ? 10.813 5.404 -6.217 1.00 94.56 96 PRO A C 1
ATOM 775 O O . PRO A 1 96 ? 10.337 4.443 -6.830 1.00 94.56 96 PRO A O 1
ATOM 778 N N . VAL A 1 97 ? 12.081 5.797 -6.383 1.00 93.81 97 VAL A N 1
ATOM 779 C CA . VAL A 1 97 ? 13.020 5.132 -7.298 1.00 93.81 97 VAL A CA 1
ATOM 780 C C . VAL A 1 97 ? 13.403 3.768 -6.732 1.00 93.81 97 VAL A C 1
ATOM 782 O O . VAL A 1 97 ? 13.308 2.765 -7.444 1.00 93.81 97 VAL A O 1
ATOM 785 N N . GLU A 1 98 ? 13.752 3.691 -5.447 1.00 91.88 98 GLU A N 1
ATOM 786 C CA . GLU A 1 98 ? 14.020 2.420 -4.763 1.00 91.88 98 GLU A CA 1
ATOM 787 C C . GLU A 1 98 ? 12.802 1.485 -4.797 1.00 91.88 98 GLU A C 1
ATOM 789 O O . GLU A 1 98 ? 12.950 0.281 -5.034 1.00 91.88 98 GLU A O 1
ATOM 794 N N . GLN A 1 99 ? 11.589 2.022 -4.614 1.00 91.44 99 GLN A N 1
ATOM 795 C CA . GLN A 1 99 ? 10.343 1.262 -4.739 1.00 91.44 99 GLN A CA 1
ATOM 796 C C . GLN A 1 99 ? 10.182 0.669 -6.137 1.00 91.44 99 GLN A C 1
ATOM 798 O O . GLN A 1 99 ? 9.897 -0.525 -6.257 1.00 91.44 99 GLN A O 1
ATOM 803 N N . ALA A 1 100 ? 10.372 1.473 -7.182 1.00 90.31 100 ALA A N 1
ATOM 804 C CA . ALA A 1 100 ? 10.254 1.030 -8.566 1.00 90.31 100 ALA A CA 1
ATOM 805 C C . ALA A 1 100 ? 11.283 -0.058 -8.911 1.00 90.31 100 ALA A C 1
ATOM 807 O O . ALA A 1 100 ? 10.918 -1.096 -9.469 1.00 90.31 100 ALA A O 1
ATOM 808 N N . VAL A 1 101 ? 12.548 0.135 -8.520 1.00 90.00 101 VAL A N 1
ATOM 809 C CA . VAL A 1 101 ? 13.627 -0.846 -8.733 1.00 90.00 101 VAL A CA 1
ATOM 810 C C . VAL A 1 101 ? 13.331 -2.153 -8.006 1.00 90.00 101 VAL A C 1
ATOM 812 O O . VAL A 1 101 ? 13.401 -3.231 -8.600 1.00 90.00 101 VAL A O 1
ATOM 815 N N . SER A 1 102 ? 12.968 -2.074 -6.729 1.00 86.94 102 SER A N 1
ATOM 816 C CA . SER A 1 102 ? 12.663 -3.250 -5.917 1.00 86.94 102 SER A CA 1
ATOM 817 C C . SER A 1 102 ? 11.442 -4.006 -6.443 1.00 86.94 102 SER A C 1
ATOM 819 O O . SER A 1 102 ? 11.481 -5.235 -6.481 1.00 86.94 102 SER A O 1
ATOM 821 N N . TRP A 1 103 ? 10.399 -3.304 -6.898 1.00 85.38 103 TRP A N 1
ATOM 822 C CA . TRP A 1 103 ? 9.224 -3.935 -7.503 1.00 85.38 103 TRP A CA 1
ATOM 823 C C . TRP A 1 103 ? 9.557 -4.632 -8.823 1.00 85.38 103 TRP A C 1
ATOM 825 O O . TRP A 1 103 ? 9.155 -5.771 -9.044 1.00 85.38 103 TRP A O 1
ATOM 835 N N . TRP A 1 104 ? 10.344 -3.984 -9.686 1.00 84.44 104 TRP A N 1
ATOM 836 C CA . TRP A 1 104 ? 10.796 -4.580 -10.943 1.00 84.44 104 TRP A CA 1
ATOM 837 C C . TRP A 1 104 ? 11.593 -5.867 -10.711 1.00 84.44 104 TRP A C 1
ATOM 839 O O . TRP A 1 104 ? 11.342 -6.881 -11.365 1.00 84.44 104 TRP A O 1
ATOM 849 N N . LYS A 1 105 ? 12.518 -5.855 -9.743 1.00 83.75 105 LYS A N 1
ATOM 850 C CA . LYS A 1 105 ? 13.284 -7.047 -9.352 1.00 83.75 105 LYS A CA 1
ATOM 851 C C . LYS A 1 105 ? 12.378 -8.155 -8.822 1.00 83.75 105 LYS A C 1
ATOM 853 O O . LYS A 1 105 ? 12.507 -9.296 -9.262 1.00 83.75 105 LYS A O 1
ATOM 858 N N . TYR A 1 106 ? 11.453 -7.810 -7.926 1.00 81.50 106 TYR A N 1
ATOM 859 C CA . TYR A 1 106 ? 10.473 -8.747 -7.378 1.00 81.50 106 TYR A CA 1
ATOM 860 C C . TYR A 1 106 ? 9.658 -9.421 -8.486 1.00 81.50 106 TYR A C 1
ATOM 862 O O . TYR A 1 106 ? 9.585 -10.643 -8.540 1.00 81.50 106 TYR A O 1
ATOM 870 N N . GLU A 1 107 ? 9.118 -8.652 -9.427 1.00 77.56 107 GLU A N 1
ATOM 871 C CA . GLU A 1 107 ? 8.304 -9.183 -10.523 1.00 77.56 107 GLU A CA 1
ATOM 872 C C . GLU A 1 107 ? 9.107 -10.038 -11.510 1.00 77.56 107 GLU A C 1
ATOM 874 O O . GLU A 1 107 ? 8.618 -11.057 -12.007 1.00 77.56 107 GLU A O 1
ATOM 879 N N . ARG A 1 108 ? 10.371 -9.681 -11.769 1.00 77.75 108 ARG A N 1
ATOM 880 C CA . ARG A 1 108 ? 11.275 -10.539 -12.547 1.00 77.75 108 ARG A CA 1
ATOM 881 C C . ARG A 1 108 ? 11.529 -11.866 -11.838 1.00 77.75 108 ARG A C 1
ATOM 883 O O . ARG A 1 108 ? 11.486 -12.910 -12.489 1.00 77.75 108 ARG A O 1
ATOM 890 N N . ALA A 1 109 ? 11.745 -11.838 -10.524 1.00 78.00 109 ALA A N 1
ATOM 891 C CA . ALA A 1 109 ? 11.891 -13.046 -9.722 1.00 78.00 109 ALA A CA 1
ATOM 892 C C . ALA A 1 109 ? 10.585 -13.858 -9.683 1.00 78.00 109 ALA A C 1
ATOM 894 O O . ALA A 1 109 ? 10.651 -15.079 -9.804 1.00 78.00 109 ALA A O 1
ATOM 895 N N . ALA A 1 110 ? 9.416 -13.199 -9.615 1.00 75.38 110 ALA A N 1
ATOM 896 C CA . ALA A 1 110 ? 8.069 -13.796 -9.620 1.00 75.38 110 ALA A CA 1
ATOM 897 C C . ALA A 1 110 ? 7.843 -14.811 -10.732 1.00 75.38 110 ALA A C 1
ATOM 899 O O . ALA A 1 110 ? 7.139 -15.801 -10.537 1.00 75.38 110 ALA A O 1
ATOM 900 N N . MET A 1 111 ? 8.504 -14.625 -11.871 1.00 69.00 111 MET A N 1
ATOM 901 C CA . MET A 1 111 ? 8.471 -15.587 -12.968 1.00 69.00 111 MET A CA 1
ATOM 902 C C . MET A 1 111 ? 9.176 -16.904 -12.641 1.00 69.00 111 MET A C 1
ATOM 904 O O . MET A 1 111 ? 8.703 -17.963 -13.052 1.00 69.00 111 MET A O 1
ATOM 908 N N . GLY A 1 112 ? 10.299 -16.846 -11.927 1.00 71.38 112 GLY A N 1
ATOM 909 C CA . GLY A 1 112 ? 11.078 -18.018 -11.538 1.00 71.38 112 GLY A CA 1
ATOM 910 C C . GLY A 1 112 ? 10.315 -18.896 -10.553 1.00 71.38 112 GLY A C 1
ATOM 911 O O . GLY A 1 112 ? 10.070 -20.068 -10.837 1.00 71.38 112 GLY A O 1
ATOM 912 N N . TRP A 1 113 ? 9.860 -18.320 -9.438 1.00 71.94 113 TRP A N 1
ATOM 913 C CA . TRP A 1 113 ? 9.117 -19.089 -8.435 1.00 71.94 113 TRP A CA 1
ATOM 914 C C . TRP A 1 113 ? 7.672 -19.393 -8.847 1.00 71.94 113 TRP A C 1
ATOM 916 O O . TRP A 1 113 ? 7.132 -20.432 -8.483 1.00 71.94 113 TRP A O 1
ATOM 926 N N . GLY A 1 114 ? 7.045 -18.583 -9.705 1.00 73.38 114 GLY A N 1
ATOM 927 C CA . GLY A 1 114 ? 5.753 -18.948 -10.291 1.00 73.38 114 GLY A CA 1
ATOM 928 C C . GLY A 1 114 ? 5.802 -20.272 -11.066 1.00 73.38 114 GLY A C 1
ATOM 929 O O . GLY A 1 114 ? 4.892 -21.094 -10.952 1.00 73.38 114 GLY A O 1
ATOM 930 N N . ARG A 1 115 ? 6.892 -20.529 -11.803 1.00 72.38 115 ARG A N 1
ATOM 931 C CA . ARG A 1 115 ? 7.105 -21.816 -12.487 1.00 72.38 115 ARG A CA 1
ATOM 932 C C . ARG A 1 115 ? 7.347 -22.960 -11.504 1.00 72.38 115 ARG A C 1
ATOM 934 O O . ARG A 1 115 ? 6.785 -24.032 -11.709 1.00 72.38 115 ARG A O 1
ATOM 941 N N . SER A 1 116 ? 8.133 -22.742 -10.445 1.00 75.12 116 SER A N 1
ATOM 942 C CA . SER A 1 116 ? 8.392 -23.786 -9.439 1.00 75.12 116 SER A CA 1
ATOM 943 C C . SER A 1 116 ? 7.131 -24.193 -8.667 1.00 75.12 116 SER A C 1
ATOM 945 O O . SER A 1 116 ? 7.035 -25.331 -8.221 1.00 75.12 116 SER A O 1
ATOM 947 N N . MET A 1 117 ? 6.129 -23.313 -8.580 1.00 69.44 117 MET A N 1
ATOM 948 C CA . MET A 1 117 ? 4.815 -23.611 -7.994 1.00 69.44 117 MET A CA 1
ATOM 949 C C . MET A 1 117 ? 3.842 -24.330 -8.948 1.00 69.44 117 MET A C 1
ATOM 951 O O . MET A 1 117 ? 2.674 -24.519 -8.612 1.00 69.44 117 MET A O 1
ATOM 955 N N . GLY A 1 118 ? 4.282 -24.729 -10.146 1.00 70.94 118 GLY A N 1
ATOM 956 C CA . GLY A 1 118 ? 3.446 -25.472 -11.093 1.00 70.94 118 GLY A CA 1
ATOM 957 C C . GLY A 1 118 ? 2.368 -24.626 -11.775 1.00 70.94 118 GLY A C 1
ATOM 958 O O . GLY A 1 118 ? 1.381 -25.171 -12.278 1.00 70.94 118 GLY A O 1
ATOM 959 N N . LEU A 1 119 ? 2.525 -23.296 -11.821 1.00 67.06 119 LEU A N 1
ATOM 960 C CA . LEU A 1 119 ? 1.642 -22.467 -12.637 1.00 67.06 119 LEU A CA 1
ATOM 961 C C . LEU A 1 119 ? 1.762 -22.873 -14.106 1.00 67.06 119 LEU A C 1
ATOM 963 O O . LEU A 1 119 ? 2.823 -22.775 -14.722 1.00 67.06 119 LEU A O 1
ATOM 967 N N . THR A 1 120 ? 0.644 -23.324 -14.667 1.00 63.88 120 THR A N 1
ATOM 968 C CA . THR A 1 120 ? 0.586 -23.880 -16.019 1.00 63.88 120 THR A CA 1
ATOM 969 C C . THR A 1 120 ? 0.794 -22.820 -17.098 1.00 63.88 120 THR A C 1
ATOM 971 O O . THR A 1 120 ? 0.732 -21.607 -16.866 1.00 63.88 120 THR A O 1
ATOM 974 N N . SER A 1 121 ? 0.934 -23.282 -18.342 1.00 57.84 121 SER A N 1
ATOM 975 C CA . SER A 1 121 ? 1.048 -22.430 -19.522 1.00 57.84 121 SER A CA 1
ATOM 976 C C . SER A 1 121 ? -0.078 -21.401 -19.669 1.0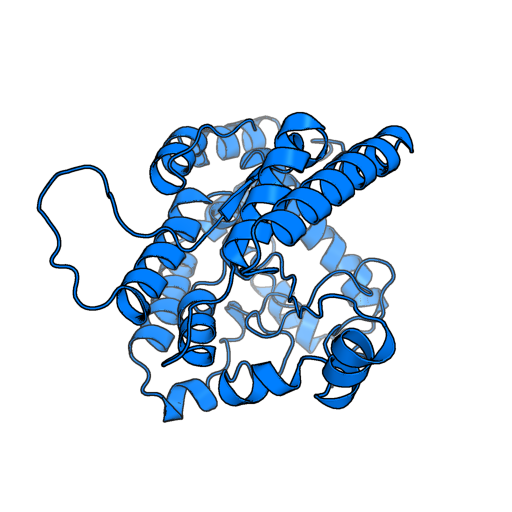0 57.84 121 SER A C 1
ATOM 978 O O . SER A 1 121 ? 0.145 -20.399 -20.325 1.00 57.84 121 SER A O 1
ATOM 980 N N . ARG A 1 122 ? -1.277 -21.593 -19.095 1.00 55.00 122 ARG A N 1
ATOM 981 C CA . ARG A 1 122 ? -2.360 -20.586 -19.164 1.00 55.00 122 ARG A CA 1
ATOM 982 C C . ARG A 1 122 ? -1.995 -19.312 -18.393 1.00 55.00 122 ARG A C 1
ATOM 984 O O . ARG A 1 122 ? -2.184 -18.220 -18.913 1.00 55.00 122 ARG A O 1
ATOM 991 N N . ASN A 1 123 ? -1.385 -19.469 -17.220 1.00 56.81 123 ASN A N 1
ATOM 992 C CA . ASN A 1 123 ? -0.894 -18.370 -16.387 1.00 56.81 123 ASN A CA 1
ATOM 993 C C . ASN A 1 123 ? 0.380 -17.745 -16.977 1.00 56.81 123 ASN A C 1
ATOM 995 O O . ASN A 1 123 ? 0.572 -16.536 -16.929 1.00 56.81 123 ASN A O 1
ATOM 999 N N . VAL A 1 124 ? 1.224 -18.566 -17.609 1.00 55.06 124 VAL A N 1
ATOM 1000 C CA . VAL A 1 124 ? 2.437 -18.110 -18.306 1.00 55.06 124 VAL A CA 1
ATOM 1001 C C . VAL A 1 124 ? 2.107 -17.389 -19.623 1.00 55.06 124 VAL A C 1
ATOM 1003 O O . VAL A 1 124 ? 2.767 -16.406 -19.953 1.00 55.06 124 VAL A O 1
ATOM 1006 N N . LYS A 1 125 ? 1.083 -17.821 -20.374 1.00 52.69 125 LYS A N 1
ATOM 1007 C CA . LYS A 1 125 ? 0.629 -17.199 -21.637 1.00 52.69 125 LYS A CA 1
ATOM 1008 C C . LYS A 1 125 ? 0.084 -15.788 -21.428 1.00 52.69 125 LYS A C 1
ATOM 1010 O O . LYS A 1 125 ? 0.322 -14.944 -22.284 1.00 52.69 125 LYS A O 1
ATOM 1015 N N . LEU A 1 126 ? -0.580 -15.534 -20.296 1.00 52.00 126 LEU A N 1
ATOM 1016 C CA . LEU A 1 126 ? -1.075 -14.202 -19.933 1.00 52.00 126 LEU A CA 1
ATOM 1017 C C . LEU A 1 126 ? 0.059 -13.177 -19.758 1.00 52.00 126 LEU A C 1
ATOM 1019 O O . LEU A 1 126 ? -0.126 -12.014 -20.084 1.00 52.00 126 LEU A O 1
ATOM 1023 N N . ARG A 1 127 ? 1.257 -13.601 -19.327 1.00 54.22 127 ARG A N 1
ATOM 1024 C CA . ARG A 1 127 ? 2.445 -12.729 -19.280 1.00 54.22 127 ARG A CA 1
ATOM 1025 C C . ARG A 1 127 ? 3.264 -12.753 -20.575 1.00 54.22 127 ARG A C 1
ATOM 1027 O O . ARG A 1 127 ? 3.714 -11.725 -21.047 1.00 54.22 127 ARG A O 1
ATOM 1034 N N . THR A 1 128 ? 3.477 -13.908 -21.192 1.00 50.91 128 THR A N 1
ATOM 1035 C CA . THR A 1 128 ? 4.529 -14.063 -22.222 1.00 50.91 128 THR A CA 1
ATOM 1036 C C . THR A 1 128 ? 4.266 -13.414 -23.585 1.00 50.91 128 THR A C 1
ATOM 1038 O O . THR A 1 128 ? 5.233 -13.202 -24.310 1.00 50.91 128 THR A O 1
ATOM 1041 N N . LYS A 1 129 ? 3.021 -13.085 -23.961 1.00 53.16 129 LYS A N 1
ATOM 1042 C CA . LYS A 1 129 ? 2.748 -12.421 -25.256 1.00 53.16 129 LYS A CA 1
ATOM 1043 C C . LYS A 1 129 ? 2.890 -10.896 -25.223 1.00 53.16 129 LYS A C 1
ATOM 1045 O O . LYS A 1 129 ? 3.230 -10.309 -26.242 1.00 53.16 129 LYS A O 1
ATOM 1050 N N . GLU A 1 130 ? 2.651 -10.273 -24.072 1.00 51.06 130 GLU A N 1
ATOM 1051 C CA . GLU A 1 130 ? 2.577 -8.809 -23.924 1.00 51.06 130 GLU A CA 1
ATOM 1052 C C . GLU A 1 130 ? 3.653 -8.258 -22.977 1.00 51.06 130 GLU A C 1
ATOM 1054 O O . GLU A 1 130 ? 3.989 -7.077 -23.029 1.00 51.06 130 GLU A O 1
ATOM 1059 N N . TYR A 1 131 ? 4.232 -9.111 -22.124 1.00 58.66 131 TYR A N 1
ATOM 1060 C CA . TYR A 1 131 ? 5.158 -8.705 -21.077 1.00 58.66 131 TYR A CA 1
ATOM 1061 C C . TYR A 1 131 ? 6.589 -9.174 -21.363 1.00 58.66 131 TYR A C 1
ATOM 1063 O O . TYR A 1 131 ? 7.010 -10.264 -20.965 1.00 58.66 131 TYR A O 1
ATOM 1071 N N . TRP A 1 132 ? 7.353 -8.310 -22.038 1.00 59.28 132 TRP A N 1
ATOM 1072 C CA . TRP A 1 132 ? 8.772 -8.536 -22.331 1.00 59.28 132 TRP A CA 1
ATOM 1073 C C . TRP A 1 132 ? 9.655 -7.320 -22.035 1.00 59.28 132 TRP A C 1
ATOM 1075 O O . TRP A 1 132 ? 10.638 -7.094 -22.733 1.00 59.28 132 TRP A O 1
ATOM 1085 N N . SER A 1 133 ? 9.340 -6.528 -21.005 1.00 70.69 133 SER A N 1
ATOM 1086 C CA . SER A 1 133 ? 10.238 -5.441 -20.603 1.00 70.69 133 SER A CA 1
ATOM 1087 C C . SER A 1 133 ? 11.530 -6.022 -20.022 1.00 70.69 133 SER A C 1
ATOM 1089 O O . SER A 1 133 ? 11.574 -6.481 -18.876 1.00 70.69 133 SER A O 1
ATOM 1091 N N . LYS A 1 134 ? 12.587 -6.035 -20.834 1.00 79.31 134 LYS A N 1
ATOM 1092 C CA . LYS A 1 134 ? 13.926 -6.521 -20.474 1.00 79.31 134 LYS A CA 1
ATOM 1093 C C . LYS A 1 134 ? 14.626 -5.537 -19.546 1.00 79.31 134 LYS A C 1
ATOM 1095 O O . LYS A 1 134 ? 15.449 -5.948 -18.728 1.00 79.31 134 LYS A O 1
ATOM 1100 N N . THR A 1 135 ? 14.263 -4.261 -19.645 1.00 86.81 135 THR A N 1
ATOM 1101 C CA . THR A 1 135 ? 14.782 -3.181 -18.805 1.00 86.81 135 THR A CA 1
ATOM 1102 C C . THR A 1 135 ? 13.668 -2.526 -17.998 1.00 86.81 135 THR A C 1
ATOM 1104 O O . THR A 1 135 ? 12.483 -2.599 -18.339 1.00 86.81 135 THR A O 1
ATOM 1107 N N . ILE A 1 136 ? 14.043 -1.863 -16.906 1.00 87.81 136 ILE A N 1
ATOM 1108 C CA . ILE A 1 136 ? 13.086 -1.091 -16.112 1.00 87.81 136 ILE A CA 1
ATOM 1109 C C . ILE A 1 136 ? 12.576 0.135 -16.885 1.00 87.81 136 ILE A C 1
ATOM 1111 O O . ILE A 1 136 ? 11.422 0.514 -16.710 1.00 87.81 136 ILE A O 1
ATOM 1115 N N . GLY A 1 137 ? 13.375 0.713 -17.791 1.00 89.25 137 GLY A N 1
ATOM 1116 C CA . GLY A 1 137 ? 12.937 1.815 -18.645 1.00 89.25 137 GLY A CA 1
ATOM 1117 C C . GLY A 1 137 ? 11.855 1.411 -19.646 1.00 89.25 137 GLY A C 1
ATOM 1118 O O . GLY A 1 137 ? 10.900 2.160 -19.847 1.00 89.25 137 GLY A O 1
ATOM 1119 N N . GLU A 1 138 ? 11.942 0.215 -20.235 1.00 85.94 138 GLU A N 1
ATOM 1120 C CA . GLU A 1 138 ? 10.850 -0.347 -21.048 1.00 85.94 138 GLU A CA 1
ATOM 1121 C C . GLU A 1 138 ? 9.581 -0.538 -20.219 1.00 85.94 138 GLU A C 1
ATOM 1123 O O . GLU A 1 138 ? 8.491 -0.171 -20.660 1.00 85.94 138 GLU A O 1
ATOM 1128 N N . ALA A 1 139 ? 9.728 -1.060 -19.002 1.00 85.12 139 ALA A N 1
ATOM 1129 C CA . ALA A 1 139 ? 8.600 -1.301 -18.115 1.00 85.12 139 ALA A CA 1
ATOM 1130 C C . ALA A 1 139 ? 7.942 0.013 -17.657 1.00 85.12 139 ALA A C 1
ATOM 1132 O O . ALA A 1 139 ? 6.716 0.112 -17.610 1.00 85.12 139 ALA A O 1
ATOM 1133 N N . LEU A 1 140 ? 8.737 1.058 -17.400 1.00 88.69 140 LEU A N 1
ATOM 1134 C CA . LEU A 1 140 ? 8.236 2.399 -17.107 1.00 88.69 140 LEU A CA 1
ATOM 1135 C C . LEU A 1 140 ? 7.488 2.999 -18.308 1.00 88.69 140 LEU A C 1
ATOM 1137 O O . LEU A 1 140 ? 6.387 3.521 -18.138 1.00 88.69 140 LEU A O 1
ATOM 1141 N N . ARG A 1 141 ? 8.034 2.895 -19.528 1.00 87.12 141 ARG A N 1
ATOM 1142 C CA . ARG A 1 141 ? 7.345 3.365 -20.746 1.00 87.12 141 ARG A CA 1
ATOM 1143 C C . ARG A 1 141 ? 6.006 2.663 -20.945 1.00 87.12 141 ARG A C 1
ATOM 1145 O O . ARG A 1 141 ? 5.014 3.321 -21.239 1.00 87.12 141 ARG A O 1
ATOM 1152 N N . PHE A 1 142 ? 5.961 1.351 -20.738 1.00 82.88 142 PHE A N 1
ATOM 1153 C CA . PHE A 1 142 ? 4.719 0.588 -20.820 1.00 82.88 142 PHE A CA 1
ATOM 1154 C C . PHE A 1 142 ? 3.714 0.985 -19.725 1.00 82.88 142 PHE A C 1
ATOM 1156 O O . PHE A 1 142 ? 2.525 1.164 -20.009 1.00 82.88 142 PHE A O 1
ATOM 1163 N N . SER A 1 143 ? 4.190 1.194 -18.493 1.00 83.94 143 SER A N 1
ATOM 1164 C CA . SER A 1 143 ? 3.391 1.688 -17.362 1.00 83.94 143 SER A CA 1
ATOM 1165 C C . SER A 1 143 ? 2.747 3.050 -17.650 1.00 83.94 143 SER A C 1
ATOM 1167 O O . SER A 1 143 ? 1.603 3.279 -17.269 1.00 83.94 143 SER A O 1
ATOM 1169 N N . ASN A 1 144 ? 3.442 3.911 -18.394 1.00 85.94 144 ASN A N 1
ATOM 1170 C CA . ASN A 1 144 ? 2.963 5.231 -18.806 1.00 85.94 144 ASN A CA 1
ATOM 1171 C C . ASN A 1 144 ? 2.244 5.238 -20.169 1.00 85.94 144 ASN A C 1
ATOM 1173 O O . ASN A 1 144 ? 1.910 6.308 -20.677 1.00 85.94 144 ASN A O 1
ATOM 1177 N N . SER A 1 145 ? 2.032 4.081 -20.802 1.00 84.25 145 SER A N 1
ATOM 1178 C CA . SER A 1 145 ? 1.395 4.034 -22.120 1.00 84.25 145 SER A CA 1
ATOM 1179 C C . SER A 1 145 ? -0.088 4.440 -22.051 1.00 84.25 145 SER A C 1
ATOM 1181 O O . SER A 1 145 ? -0.752 4.171 -21.043 1.00 84.25 145 SER A O 1
ATOM 1183 N N . PRO A 1 146 ? -0.656 5.016 -23.130 1.00 85.25 146 PRO A N 1
ATOM 1184 C CA . PRO A 1 146 ? -2.083 5.337 -23.194 1.00 85.25 146 PRO A CA 1
ATOM 1185 C C . PRO A 1 146 ? -2.982 4.129 -22.925 1.00 85.25 146 PRO A C 1
ATOM 1187 O O . PRO A 1 146 ? -4.011 4.262 -22.268 1.00 85.25 146 PRO A O 1
ATOM 1190 N N . LEU A 1 147 ? -2.563 2.940 -23.375 1.00 80.81 147 LEU A N 1
ATOM 1191 C CA . LEU A 1 147 ? -3.256 1.684 -23.103 1.00 80.81 147 LEU A CA 1
ATOM 1192 C C . LEU A 1 147 ? -3.357 1.436 -21.594 1.00 80.81 147 LEU A C 1
ATOM 1194 O O . LEU A 1 147 ? -4.454 1.230 -21.076 1.00 80.81 147 LEU A O 1
ATOM 1198 N N . THR A 1 148 ? -2.234 1.503 -20.878 1.00 77.62 148 THR A N 1
ATOM 1199 C CA . THR A 1 148 ? -2.188 1.300 -19.425 1.00 77.62 148 THR A CA 1
ATOM 1200 C C . THR A 1 148 ? -2.969 2.369 -18.656 1.00 77.62 148 THR A C 1
ATOM 1202 O O . THR A 1 148 ? -3.582 2.066 -17.627 1.00 77.62 148 THR A O 1
ATOM 1205 N N . GLU A 1 149 ? -2.966 3.622 -19.113 1.00 82.44 149 GLU A N 1
ATOM 1206 C CA . GLU A 1 149 ? -3.766 4.691 -18.500 1.00 82.44 149 GLU A CA 1
ATOM 1207 C C . GLU A 1 149 ? -5.263 4.478 -18.715 1.00 82.44 149 GLU A C 1
ATOM 1209 O O . GLU A 1 149 ? -6.006 4.435 -17.735 1.00 82.44 149 GLU A O 1
ATOM 1214 N N . ALA A 1 150 ? -5.700 4.243 -19.954 1.00 80.38 150 ALA A N 1
ATOM 1215 C CA . ALA A 1 150 ? -7.104 3.988 -20.282 1.00 80.38 150 ALA A CA 1
ATOM 1216 C C . ALA A 1 150 ? -7.665 2.806 -19.486 1.00 80.38 150 ALA A C 1
ATOM 1218 O O . ALA A 1 150 ? -8.764 2.859 -18.940 1.00 80.38 150 ALA A O 1
ATOM 1219 N N . THR A 1 151 ? -6.860 1.760 -19.365 1.00 77.19 151 THR A N 1
ATOM 1220 C CA . THR A 1 151 ? -7.174 0.544 -18.628 1.00 77.19 151 THR A CA 1
ATOM 1221 C C . THR A 1 151 ? -7.388 0.833 -17.132 1.00 77.19 151 THR A C 1
ATOM 1223 O O . THR A 1 151 ? -8.383 0.424 -16.532 1.00 77.19 151 THR A O 1
ATOM 1226 N N . TYR A 1 152 ? -6.517 1.641 -16.533 1.00 78.75 152 TYR A N 1
ATOM 1227 C CA . TYR A 1 152 ? -6.615 2.036 -15.129 1.00 78.75 152 TYR A CA 1
ATOM 1228 C C . TYR A 1 152 ? -7.809 2.958 -14.850 1.00 78.75 152 TYR A C 1
ATOM 1230 O O . TYR A 1 152 ? -8.560 2.730 -13.899 1.00 78.75 152 TYR A O 1
ATOM 1238 N N . VAL A 1 153 ? -8.031 3.945 -15.723 1.00 82.75 153 VAL A N 1
ATOM 1239 C CA . VAL A 1 153 ? -9.214 4.818 -15.702 1.00 82.75 153 VAL A CA 1
ATOM 1240 C C . VAL A 1 153 ? -10.490 3.989 -15.835 1.00 82.75 153 VAL A C 1
ATOM 1242 O O . VAL A 1 153 ? -11.453 4.225 -15.106 1.00 82.75 153 VAL A O 1
ATOM 1245 N N . ALA A 1 154 ? -10.498 2.980 -16.708 1.00 79.50 154 ALA A N 1
ATOM 1246 C CA . ALA A 1 154 ? -11.630 2.081 -16.865 1.00 79.50 154 ALA A CA 1
ATOM 1247 C C . ALA A 1 154 ? -11.908 1.289 -15.580 1.00 79.50 154 ALA A C 1
ATOM 1249 O O . ALA A 1 154 ? -13.066 1.220 -15.171 1.00 79.50 154 ALA A O 1
ATOM 1250 N N . ALA A 1 155 ? -10.893 0.742 -14.899 1.00 79.19 155 ALA A N 1
ATOM 1251 C CA . ALA A 1 155 ? -11.100 0.054 -13.618 1.00 79.19 155 ALA A CA 1
ATOM 1252 C C . ALA A 1 155 ? -11.646 0.987 -12.532 1.00 79.19 155 ALA A C 1
ATOM 1254 O O . ALA A 1 155 ? -12.619 0.639 -11.862 1.00 79.19 155 ALA A O 1
ATOM 1255 N N . GLU A 1 156 ? -11.064 2.179 -12.388 1.00 81.81 156 GLU A N 1
ATOM 1256 C CA . GLU A 1 156 ? -11.519 3.174 -11.414 1.00 81.81 156 GLU A CA 1
ATOM 1257 C C . GLU A 1 156 ? -12.965 3.614 -11.701 1.00 81.81 156 GLU A C 1
ATOM 1259 O O . GLU A 1 156 ? -13.829 3.598 -10.821 1.00 81.81 156 GLU A O 1
ATOM 1264 N N . GLY A 1 157 ? -13.261 3.946 -12.959 1.00 82.75 157 GLY A N 1
ATOM 1265 C CA . GLY A 1 157 ? -14.591 4.353 -13.404 1.00 82.75 157 GLY A CA 1
ATOM 1266 C C . GLY A 1 157 ? -15.624 3.229 -13.332 1.00 82.75 157 GLY A C 1
ATOM 1267 O O . GLY A 1 157 ? -16.813 3.501 -13.165 1.00 82.75 157 GLY A O 1
ATOM 1268 N N . THR A 1 158 ? -15.202 1.969 -13.442 1.00 81.19 158 THR A N 1
ATOM 1269 C CA . THR A 1 158 ? -16.086 0.806 -13.299 1.00 81.19 158 THR A CA 1
ATOM 1270 C C . THR A 1 158 ? -16.601 0.715 -11.869 1.00 81.19 158 THR A C 1
ATOM 1272 O O . THR A 1 158 ? -17.812 0.770 -11.666 1.00 81.19 158 THR A O 1
ATOM 1275 N N . VAL A 1 159 ? -15.716 0.698 -10.868 1.00 82.69 159 VAL A N 1
ATOM 1276 C CA . VAL A 1 159 ? -16.155 0.609 -9.465 1.00 82.69 159 VAL A CA 1
ATOM 1277 C C . VAL A 1 159 ? -16.888 1.864 -8.989 1.00 82.69 159 VAL A C 1
ATOM 1279 O O . VAL A 1 159 ? -17.821 1.759 -8.200 1.00 82.69 159 VAL A O 1
ATOM 1282 N N . LYS A 1 160 ? -16.527 3.057 -9.490 1.00 83.62 160 LYS A N 1
ATOM 1283 C CA . LYS A 1 160 ? -17.191 4.317 -9.108 1.00 83.62 160 LYS A CA 1
ATOM 1284 C C . LYS A 1 160 ? -18.647 4.396 -9.591 1.00 83.62 160 LYS A C 1
ATOM 1286 O O . LYS A 1 160 ? -19.446 5.065 -8.941 1.00 83.62 160 LYS A O 1
ATOM 1291 N N . ARG A 1 161 ? -18.979 3.748 -10.716 1.00 82.81 161 ARG A N 1
ATOM 1292 C CA . ARG A 1 161 ? -20.316 3.777 -11.348 1.00 82.81 161 ARG A CA 1
ATOM 1293 C C . ARG A 1 161 ? -21.200 2.583 -10.990 1.00 82.81 161 ARG A C 1
ATOM 1295 O O . ARG A 1 161 ? -22.381 2.590 -11.324 1.00 82.81 161 ARG A O 1
ATOM 1302 N N . MET A 1 162 ? -20.642 1.548 -10.370 1.00 82.25 162 MET A N 1
ATOM 1303 C CA . MET A 1 162 ? -21.404 0.364 -9.993 1.00 82.25 162 MET A CA 1
ATOM 1304 C C . MET A 1 162 ? -22.347 0.667 -8.828 1.00 82.25 162 MET A C 1
ATOM 1306 O O . MET A 1 162 ? -21.961 1.271 -7.828 1.00 82.25 162 MET A O 1
ATOM 1310 N N . ASP A 1 163 ? -23.591 0.211 -8.962 1.00 83.75 163 ASP A N 1
ATOM 1311 C CA . ASP A 1 163 ? -24.489 0.068 -7.824 1.00 83.75 163 ASP A CA 1
ATOM 1312 C C . ASP A 1 163 ? -23.969 -1.019 -6.862 1.00 83.75 163 ASP A C 1
ATOM 1314 O O . ASP A 1 163 ? -23.094 -1.824 -7.199 1.00 83.75 163 ASP A O 1
ATOM 1318 N N . LYS A 1 164 ? -24.517 -1.044 -5.643 1.00 75.50 164 LYS A N 1
ATOM 1319 C CA . LYS A 1 164 ? -24.090 -1.982 -4.596 1.00 75.50 164 LYS A CA 1
ATOM 1320 C C . LYS A 1 164 ? -24.206 -3.450 -5.035 1.00 75.50 164 LYS A C 1
ATOM 1322 O O . LYS A 1 164 ? -23.310 -4.238 -4.756 1.00 75.50 164 LYS A O 1
ATOM 1327 N N . GLY A 1 165 ? -25.268 -3.809 -5.762 1.00 75.12 165 GLY A N 1
ATOM 1328 C CA . GLY A 1 165 ? -25.477 -5.180 -6.237 1.00 75.12 165 GLY A CA 1
ATOM 1329 C C . GLY A 1 165 ? -24.408 -5.627 -7.238 1.00 75.12 165 GLY A C 1
ATOM 1330 O O . GLY A 1 165 ? -23.962 -6.773 -7.203 1.00 75.12 165 GLY A O 1
ATOM 1331 N N . LYS A 1 166 ? -23.935 -4.714 -8.091 1.00 77.88 166 LYS A N 1
ATOM 1332 C CA . LYS A 1 166 ? -22.847 -4.974 -9.045 1.00 77.88 166 LYS A CA 1
ATOM 1333 C C . LYS A 1 166 ? -21.472 -5.013 -8.387 1.00 77.88 166 LYS A C 1
ATOM 1335 O O . LYS A 1 166 ? -20.635 -5.796 -8.829 1.00 77.88 166 LYS A O 1
ATOM 1340 N N . LEU A 1 167 ? -21.237 -4.226 -7.332 1.00 78.25 167 LEU A N 1
ATOM 1341 C CA . LEU A 1 167 ? -19.998 -4.310 -6.547 1.00 78.25 167 LEU A CA 1
ATOM 1342 C C . LEU A 1 167 ? -19.843 -5.683 -5.879 1.00 78.25 167 LEU A C 1
ATOM 1344 O O . LEU A 1 167 ? -18.742 -6.231 -5.859 1.00 78.25 167 LEU A O 1
ATOM 1348 N N . ASP A 1 168 ? -20.942 -6.284 -5.417 1.00 73.75 168 ASP A N 1
ATOM 1349 C CA . ASP A 1 168 ? -20.917 -7.617 -4.806 1.00 73.75 168 ASP A CA 1
ATOM 1350 C C . ASP A 1 168 ? -20.504 -8.725 -5.790 1.00 73.75 168 ASP A C 1
ATOM 1352 O O . ASP A 1 168 ? -19.939 -9.737 -5.368 1.00 73.75 168 ASP A O 1
ATOM 1356 N N . ALA A 1 169 ? -20.750 -8.525 -7.087 1.00 72.25 169 ALA A N 1
ATOM 1357 C CA . ALA A 1 169 ? -20.359 -9.428 -8.168 1.00 72.25 169 ALA A CA 1
ATOM 1358 C C . ALA A 1 169 ? -19.073 -8.987 -8.893 1.00 72.25 169 ALA A C 1
ATOM 1360 O O . ALA A 1 169 ? -18.666 -9.633 -9.865 1.00 72.25 169 ALA A O 1
ATOM 1361 N N . PHE A 1 170 ? -18.434 -7.899 -8.448 1.00 74.44 170 PHE A N 1
ATOM 1362 C CA . PHE A 1 170 ? -17.268 -7.342 -9.119 1.00 74.44 170 PHE A CA 1
ATOM 1363 C C . PHE A 1 170 ? -16.109 -8.341 -9.133 1.00 74.44 170 PHE A C 1
ATOM 1365 O O . PHE A 1 170 ? -15.799 -9.018 -8.147 1.00 74.44 170 PHE A O 1
ATOM 1372 N N . ARG A 1 171 ? -15.449 -8.406 -10.287 1.00 69.44 171 ARG A N 1
ATOM 1373 C CA . ARG A 1 171 ? -14.186 -9.105 -10.482 1.00 69.44 171 ARG A CA 1
ATOM 1374 C C . ARG A 1 171 ? -13.213 -8.135 -11.117 1.00 69.44 171 ARG A C 1
ATOM 1376 O O . ARG A 1 171 ? -13.573 -7.428 -12.059 1.00 69.44 171 ARG A O 1
ATOM 1383 N N . LEU A 1 172 ? -11.984 -8.121 -10.609 1.00 65.38 172 LEU A N 1
ATOM 1384 C CA . LEU A 1 172 ? -10.918 -7.403 -11.287 1.00 65.38 172 LEU A CA 1
ATOM 1385 C C . LEU A 1 172 ? -10.729 -8.009 -12.684 1.00 65.38 172 LEU A C 1
ATOM 1387 O O . LEU A 1 172 ? -10.684 -9.235 -12.803 1.00 65.38 172 LEU A O 1
ATOM 1391 N N . PRO A 1 173 ? -10.633 -7.179 -13.733 1.00 63.88 173 PRO A N 1
ATOM 1392 C CA . PRO A 1 173 ? -10.292 -7.676 -15.056 1.00 63.88 173 PRO A CA 1
ATOM 1393 C C . PRO A 1 173 ? -8.893 -8.300 -15.028 1.00 63.88 173 PRO A C 1
ATOM 1395 O O . PRO A 1 173 ? -8.047 -7.882 -14.238 1.00 63.88 173 PRO A O 1
ATOM 1398 N N . ASP A 1 174 ? -8.637 -9.268 -15.909 1.00 65.56 174 ASP A N 1
ATOM 1399 C CA . ASP A 1 174 ? -7.410 -10.076 -15.875 1.00 65.56 174 ASP A CA 1
ATOM 1400 C C . ASP A 1 174 ? -6.129 -9.225 -15.854 1.00 65.56 174 ASP A C 1
ATOM 1402 O O . ASP A 1 174 ? -5.196 -9.536 -15.117 1.00 65.56 174 ASP A O 1
ATOM 1406 N N . TRP A 1 175 ? -6.092 -8.106 -16.581 1.00 62.53 175 TRP A N 1
ATOM 1407 C CA . TRP A 1 175 ? -4.941 -7.193 -16.607 1.00 62.53 175 TRP A CA 1
ATOM 1408 C C . TRP A 1 175 ? -4.661 -6.501 -15.258 1.00 62.53 175 TRP A C 1
ATOM 1410 O O . TRP A 1 175 ? -3.543 -6.044 -15.024 1.00 62.53 175 TRP A O 1
ATOM 1420 N N . ALA A 1 176 ? -5.664 -6.382 -14.380 1.00 59.38 176 ALA A N 1
ATOM 1421 C CA . ALA A 1 176 ? -5.565 -5.706 -13.083 1.00 59.38 176 ALA A CA 1
ATOM 1422 C C . ALA A 1 176 ? -5.184 -6.664 -11.946 1.00 59.38 176 ALA A C 1
ATOM 1424 O O . ALA A 1 176 ? -4.925 -6.215 -10.826 1.00 59.38 176 ALA A O 1
ATOM 1425 N N . ILE A 1 177 ? -5.167 -7.972 -12.223 1.00 64.44 177 ILE A N 1
ATOM 1426 C CA . ILE A 1 177 ? -4.793 -9.002 -11.262 1.00 64.44 177 ILE A CA 1
ATOM 1427 C C . ILE A 1 177 ? -3.290 -8.933 -11.016 1.00 64.44 177 ILE A C 1
ATOM 1429 O O . ILE A 1 177 ? -2.459 -8.984 -11.921 1.00 64.44 177 ILE A O 1
ATOM 1433 N N . THR 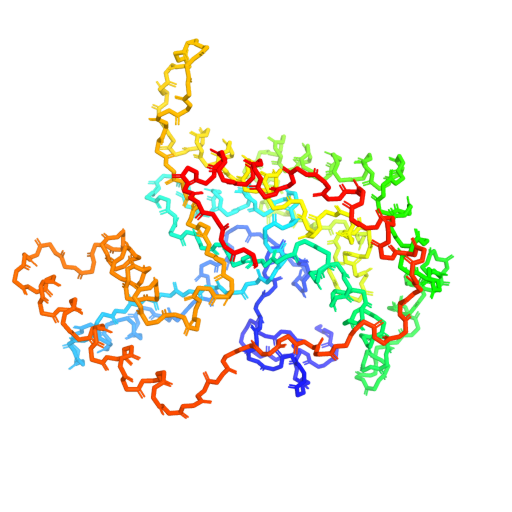A 1 178 ? -2.924 -8.858 -9.749 1.00 59.66 178 THR A N 1
ATOM 1434 C CA . THR A 1 178 ? -1.556 -8.578 -9.336 1.00 59.66 178 THR A CA 1
ATOM 1435 C C . THR A 1 178 ? -0.578 -9.727 -9.510 1.00 59.66 178 THR A C 1
ATOM 1437 O O . THR A 1 178 ? 0.623 -9.504 -9.586 1.00 59.66 178 THR A O 1
ATOM 1440 N N . TRP A 1 179 ? -1.069 -10.954 -9.630 1.00 58.91 179 TRP A N 1
ATOM 1441 C CA . TRP A 1 179 ? -0.285 -12.154 -9.902 1.00 58.91 179 TRP A CA 1
ATOM 1442 C C . TRP A 1 179 ? -1.251 -13.274 -10.323 1.00 58.91 179 TRP A C 1
ATOM 1444 O O . TRP A 1 179 ? -2.323 -13.394 -9.729 1.00 58.91 179 TRP A O 1
ATOM 1454 N N . PRO A 1 180 ? -0.923 -14.086 -11.339 1.00 49.53 180 PRO A N 1
ATOM 1455 C CA . PRO A 1 180 ? 0.313 -14.078 -12.107 1.00 49.53 180 PRO A CA 1
ATOM 1456 C C . PRO A 1 180 ? 0.317 -13.012 -13.205 1.00 49.53 180 PRO A C 1
ATOM 1458 O O . PRO A 1 180 ? 1.140 -13.124 -14.089 1.00 49.53 180 PRO A O 1
ATOM 1461 N N . ASN A 1 181 ? -0.555 -11.994 -13.190 1.00 51.84 181 ASN A N 1
ATOM 1462 C CA . ASN A 1 181 ? -0.582 -10.967 -14.241 1.00 51.84 181 ASN A CA 1
ATOM 1463 C C . ASN A 1 181 ? 0.240 -9.716 -13.924 1.00 51.84 181 ASN A C 1
ATOM 1465 O O . ASN A 1 181 ? 0.705 -9.088 -14.863 1.00 51.84 181 ASN A O 1
ATOM 1469 N N . GLY A 1 182 ? 0.604 -9.467 -12.658 1.00 54.41 182 GLY A N 1
ATOM 1470 C CA . GLY A 1 182 ? 1.553 -8.413 -12.281 1.00 54.41 182 GLY A CA 1
ATOM 1471 C C . GLY A 1 182 ? 1.004 -7.019 -12.526 1.00 54.41 182 GLY A C 1
ATOM 1472 O O . GLY A 1 182 ? 0.765 -6.631 -13.664 1.00 54.41 182 GLY A O 1
ATOM 1473 N N . GLN A 1 183 ? 0.947 -6.179 -11.497 1.00 57.69 183 GLN A N 1
ATOM 1474 C CA . GLN A 1 183 ? 0.900 -4.724 -11.703 1.00 57.69 183 GLN A CA 1
ATOM 1475 C C . GLN A 1 183 ? 2.259 -4.214 -12.218 1.00 57.69 183 GLN A C 1
ATOM 1477 O O . GLN A 1 183 ? 2.877 -3.305 -11.670 1.00 57.69 183 GLN A O 1
ATOM 1482 N N . LEU A 1 184 ? 2.764 -4.815 -13.287 1.00 49.28 184 LEU A N 1
ATOM 1483 C CA . LEU A 1 184 ? 3.958 -4.398 -14.002 1.00 49.28 184 LEU A CA 1
ATOM 1484 C C . LEU A 1 184 ? 3.682 -3.194 -14.903 1.00 49.28 184 LEU A C 1
ATOM 1486 O O . LEU A 1 184 ? 4.550 -2.349 -15.100 1.00 49.28 184 LEU A O 1
ATOM 1490 N N . THR A 1 185 ? 2.414 -3.017 -15.273 1.00 51.66 185 THR A N 1
ATOM 1491 C CA . THR A 1 185 ? 1.811 -1.732 -15.652 1.00 51.66 185 THR A CA 1
ATOM 1492 C C . THR A 1 185 ? 1.898 -0.670 -14.547 1.00 51.66 185 THR A C 1
ATOM 1494 O O . THR A 1 185 ? 1.549 0.488 -14.774 1.00 51.66 185 THR A O 1
ATOM 1497 N N . GLY A 1 186 ? 2.348 -1.037 -13.346 1.00 65.94 186 GLY A N 1
ATOM 1498 C CA . GLY A 1 186 ? 2.380 -0.199 -12.162 1.00 65.94 186 GLY A CA 1
ATOM 1499 C C . GLY A 1 186 ? 3.760 0.293 -11.749 1.00 65.94 186 GLY A C 1
ATOM 1500 O O . GLY A 1 186 ? 3.799 1.043 -10.790 1.00 65.94 186 GLY A O 1
ATOM 1501 N N . ILE A 1 187 ? 4.884 -0.028 -12.411 1.00 79.00 187 ILE A N 1
ATOM 1502 C CA . ILE A 1 187 ? 6.200 0.491 -11.955 1.00 79.00 187 ILE A CA 1
ATOM 1503 C C . ILE A 1 187 ? 6.192 2.021 -11.878 1.00 79.00 187 ILE A C 1
ATOM 1505 O O . ILE A 1 187 ? 6.610 2.582 -10.868 1.00 79.00 187 ILE A O 1
ATOM 1509 N N . GLY A 1 188 ? 5.626 2.687 -12.888 1.00 80.00 188 GLY A N 1
ATOM 1510 C CA . GLY A 1 188 ? 5.449 4.136 -12.897 1.00 80.00 188 GLY A CA 1
ATOM 1511 C C . GLY A 1 188 ? 4.444 4.647 -11.863 1.00 80.00 188 GLY A C 1
ATOM 1512 O O . GLY A 1 188 ? 4.508 5.818 -11.516 1.00 80.00 188 GLY A O 1
ATOM 1513 N N . ARG A 1 189 ? 3.553 3.794 -11.338 1.00 84.62 189 ARG A N 1
ATOM 1514 C CA . ARG A 1 189 ? 2.517 4.147 -10.347 1.00 84.62 189 ARG A CA 1
ATOM 1515 C C . ARG A 1 189 ? 2.853 3.743 -8.911 1.00 84.62 189 ARG A C 1
ATOM 1517 O O . ARG A 1 189 ? 2.342 4.363 -7.985 1.00 84.62 189 ARG A O 1
ATOM 1524 N N . ASN A 1 190 ? 3.707 2.745 -8.711 1.00 84.81 190 ASN A N 1
ATOM 1525 C CA . ASN A 1 190 ? 4.083 2.218 -7.402 1.00 84.81 190 ASN A CA 1
ATOM 1526 C C . ASN A 1 190 ? 4.882 3.245 -6.600 1.00 84.81 190 ASN A C 1
ATOM 1528 O O . ASN A 1 190 ? 4.792 3.251 -5.380 1.00 84.81 190 ASN A O 1
ATOM 1532 N N . GLY A 1 191 ? 5.621 4.122 -7.287 1.00 88.00 191 GLY A N 1
ATOM 1533 C CA . GLY A 1 191 ? 6.287 5.273 -6.681 1.00 88.00 191 GLY A CA 1
ATOM 1534 C C . GLY A 1 191 ? 5.435 6.548 -6.626 1.00 88.00 191 GLY A C 1
ATOM 1535 O O . GLY A 1 191 ? 5.823 7.480 -5.939 1.00 88.00 191 GLY A O 1
ATOM 1536 N N . MET A 1 192 ? 4.271 6.612 -7.292 1.00 92.56 192 MET A N 1
ATOM 1537 C CA . MET A 1 192 ? 3.369 7.783 -7.263 1.00 92.56 192 MET A CA 1
ATOM 1538 C C . MET A 1 192 ? 2.478 7.781 -6.012 1.00 92.56 192 MET A C 1
ATOM 1540 O O . MET A 1 192 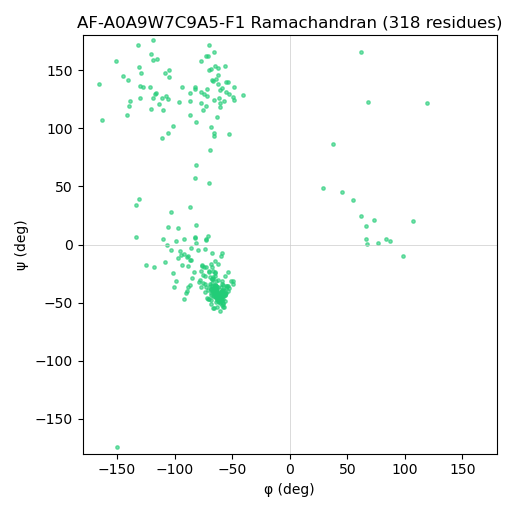? 1.243 7.756 -6.090 1.00 92.56 192 MET A O 1
ATOM 1544 N N . PHE A 1 193 ? 3.102 7.752 -4.839 1.00 95.12 193 PHE A N 1
ATOM 1545 C CA . PHE A 1 193 ? 2.415 7.683 -3.554 1.00 95.12 193 PHE A CA 1
ATOM 1546 C C . PHE A 1 193 ? 1.407 8.816 -3.362 1.00 95.12 193 PHE A C 1
ATOM 1548 O O . PHE A 1 193 ? 0.289 8.557 -2.933 1.00 95.12 193 PHE A O 1
ATOM 1555 N N . SER A 1 194 ? 1.752 10.048 -3.726 1.00 95.94 194 SER A N 1
ATOM 1556 C CA . SER A 1 194 ? 0.897 11.229 -3.584 1.00 95.94 194 SER A CA 1
ATOM 1557 C C . SER A 1 194 ? -0.418 11.090 -4.352 1.00 95.94 194 SER A C 1
ATOM 1559 O O . SER A 1 194 ? -1.487 11.310 -3.782 1.00 95.94 194 SER A O 1
ATOM 1561 N N . ARG A 1 195 ? -0.362 10.640 -5.615 1.00 93.06 195 ARG A N 1
ATOM 1562 C CA . ARG A 1 195 ? -1.547 10.379 -6.451 1.00 93.06 195 ARG A CA 1
ATOM 1563 C C . ARG A 1 195 ? -2.411 9.274 -5.847 1.00 93.06 195 ARG A C 1
ATOM 1565 O O . ARG A 1 195 ? -3.632 9.401 -5.798 1.00 93.06 195 ARG A O 1
ATOM 1572 N N . ASN A 1 196 ? -1.784 8.195 -5.383 1.00 93.19 196 ASN A N 1
ATOM 1573 C CA . ASN A 1 196 ? -2.497 7.060 -4.809 1.00 93.19 196 ASN A CA 1
ATOM 1574 C C . ASN A 1 196 ? -3.158 7.413 -3.468 1.00 93.19 196 ASN A C 1
ATOM 1576 O O . ASN A 1 196 ? -4.347 7.157 -3.297 1.00 93.19 196 ASN A O 1
ATOM 1580 N N . VAL A 1 197 ? -2.434 8.062 -2.553 1.00 95.00 197 VAL A N 1
ATOM 1581 C CA . VAL A 1 197 ? -2.981 8.563 -1.281 1.00 95.00 197 VAL A CA 1
ATOM 1582 C C . VAL A 1 197 ? -4.108 9.558 -1.551 1.00 95.00 197 VAL A C 1
ATOM 1584 O O . VAL A 1 197 ? -5.170 9.440 -0.949 1.00 95.00 197 VAL A O 1
ATOM 1587 N N . GLY A 1 198 ? -3.936 10.470 -2.514 1.00 93.75 198 GLY A N 1
ATOM 1588 C CA . GLY A 1 198 ? -4.984 11.406 -2.925 1.00 93.75 198 GLY A CA 1
ATOM 1589 C C . GLY A 1 198 ? -6.275 10.706 -3.360 1.00 93.75 198 GLY A C 1
ATOM 1590 O O . GLY A 1 198 ? -7.351 11.092 -2.912 1.00 93.75 198 GLY A O 1
ATOM 1591 N N . ARG A 1 199 ? -6.184 9.620 -4.145 1.00 92.31 199 ARG A 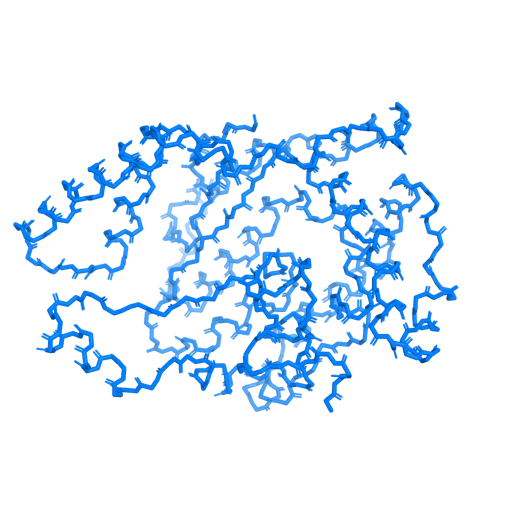N 1
ATOM 1592 C CA . ARG A 1 199 ? -7.358 8.815 -4.548 1.00 92.31 199 ARG A CA 1
ATOM 1593 C C . ARG A 1 199 ? -8.084 8.213 -3.345 1.00 92.31 199 ARG A C 1
ATOM 1595 O O . ARG A 1 199 ? -9.318 8.182 -3.312 1.00 92.31 199 ARG A O 1
ATOM 1602 N N . TRP A 1 200 ? -7.328 7.707 -2.373 1.00 94.25 200 TRP A N 1
ATOM 1603 C CA . TRP A 1 200 ? -7.887 7.166 -1.138 1.00 94.25 200 TRP A CA 1
ATOM 1604 C C . TRP A 1 200 ? -8.590 8.251 -0.317 1.00 94.25 200 TRP A C 1
ATOM 1606 O O . TRP A 1 200 ? -9.750 8.066 0.047 1.00 94.25 200 TRP A O 1
ATOM 1616 N N . GLU A 1 201 ? -7.928 9.387 -0.091 1.00 93.88 201 GLU A N 1
ATOM 1617 C CA . GLU A 1 201 ? -8.481 10.535 0.640 1.00 93.88 201 GLU A CA 1
ATOM 1618 C C . GLU A 1 201 ? -9.747 11.089 -0.029 1.00 93.88 201 GLU A C 1
ATOM 1620 O O . GLU A 1 201 ? -10.746 11.320 0.647 1.00 93.88 201 GLU A O 1
ATOM 1625 N N . GLU A 1 202 ? -9.760 11.234 -1.357 1.00 92.06 202 GLU A N 1
ATOM 1626 C CA . GLU A 1 202 ? -10.942 11.660 -2.121 1.00 92.06 202 GLU A CA 1
ATOM 1627 C C . GLU A 1 202 ? -12.100 10.668 -1.950 1.00 92.06 202 GLU A C 1
ATOM 1629 O O . GLU A 1 202 ? -13.230 11.049 -1.629 1.00 92.06 202 GLU A O 1
ATOM 1634 N N . THR A 1 203 ? -11.823 9.374 -2.134 1.00 92.62 203 THR A N 1
ATOM 1635 C CA . THR A 1 203 ? -12.850 8.327 -2.070 1.00 92.62 203 THR A CA 1
ATOM 1636 C C . THR A 1 203 ? -13.454 8.228 -0.674 1.00 92.62 203 THR A C 1
ATOM 1638 O O . THR A 1 203 ? -14.679 8.185 -0.532 1.00 92.62 203 THR A O 1
ATOM 1641 N N . PHE A 1 204 ? -12.606 8.225 0.354 1.00 93.50 204 PHE A N 1
ATOM 1642 C CA . PHE A 1 204 ? -13.035 8.154 1.745 1.00 93.50 204 PHE A CA 1
ATOM 1643 C C . PHE A 1 204 ? -13.705 9.457 2.179 1.00 93.50 204 PHE A C 1
ATOM 1645 O O . PHE A 1 204 ? -14.738 9.411 2.837 1.00 93.50 204 PHE A O 1
ATOM 1652 N N . GLY A 1 205 ? -13.200 10.615 1.755 1.00 91.88 205 GLY A N 1
ATOM 1653 C CA . GLY A 1 205 ? -13.830 11.910 2.001 1.00 91.88 205 GLY A CA 1
ATOM 1654 C C . GLY A 1 205 ? -15.246 11.983 1.439 1.00 91.88 205 GLY A C 1
ATOM 1655 O O . GLY A 1 205 ? -16.160 12.414 2.136 1.00 91.88 205 GLY A O 1
ATOM 1656 N N . ARG A 1 206 ? -15.466 11.472 0.225 1.00 90.19 206 ARG A N 1
ATOM 1657 C CA . ARG A 1 206 ? -16.801 11.412 -0.385 1.00 90.19 206 ARG A CA 1
ATOM 1658 C C . ARG A 1 206 ? -17.770 10.506 0.381 1.00 90.19 206 ARG A C 1
ATOM 1660 O O . ARG A 1 206 ? -18.950 10.828 0.464 1.00 90.19 206 ARG A O 1
ATOM 1667 N N . ILE A 1 207 ? -17.298 9.369 0.893 1.00 89.62 207 ILE A N 1
ATOM 1668 C CA . ILE A 1 207 ? -18.157 8.340 1.507 1.00 89.62 207 ILE A CA 1
ATOM 1669 C C . ILE A 1 207 ? -18.366 8.581 3.010 1.00 89.62 207 ILE A C 1
ATOM 1671 O O . ILE A 1 207 ? -19.478 8.420 3.503 1.00 89.62 207 ILE A O 1
ATOM 1675 N N . PHE A 1 208 ? -17.323 8.995 3.729 1.00 91.12 208 PHE A N 1
ATOM 1676 C CA . PHE A 1 208 ? -17.315 9.152 5.188 1.00 91.12 208 PHE A CA 1
ATOM 1677 C C . PHE A 1 208 ? -17.304 10.613 5.654 1.00 91.12 208 PHE A C 1
ATOM 1679 O O . PHE A 1 208 ? -17.549 10.880 6.828 1.00 91.12 208 PHE A O 1
ATOM 1686 N N . GLY A 1 209 ? -16.991 11.568 4.775 1.00 84.56 209 GLY A N 1
ATOM 1687 C CA . GLY A 1 209 ? -16.748 12.968 5.141 1.00 84.56 209 GLY A CA 1
ATOM 1688 C C . GLY A 1 209 ? -17.988 13.841 5.317 1.00 84.56 209 GLY A C 1
ATOM 1689 O O . GLY A 1 209 ? -17.813 15.045 5.479 1.00 84.56 209 GLY A O 1
ATOM 1690 N N . GLY A 1 210 ? -19.195 13.258 5.264 1.00 66.88 210 GLY A N 1
ATOM 1691 C CA . GLY A 1 210 ? -20.489 13.901 5.529 1.00 66.88 210 GLY A CA 1
ATOM 1692 C C . GLY A 1 210 ? -20.601 15.344 5.027 1.00 66.88 210 GLY A C 1
ATOM 1693 O O . GLY A 1 210 ? -20.317 16.252 5.790 1.00 66.88 210 GLY A O 1
ATOM 1694 N N . THR A 1 211 ? -20.994 15.558 3.762 1.00 43.88 211 THR A N 1
ATOM 1695 C CA . THR A 1 211 ? -21.345 16.871 3.154 1.00 43.88 211 THR A CA 1
ATOM 1696 C C . THR A 1 211 ? -20.635 18.099 3.745 1.00 43.88 211 THR A C 1
ATOM 1698 O O . THR A 1 211 ? -21.266 19.108 4.056 1.00 43.88 211 THR A O 1
ATOM 1701 N N . THR A 1 212 ? -19.317 18.060 3.910 1.00 42.78 212 THR A N 1
ATOM 1702 C CA . THR A 1 212 ? -18.563 19.276 4.206 1.00 42.78 212 THR A CA 1
ATOM 1703 C C . THR A 1 212 ? -18.350 19.986 2.876 1.00 42.78 212 THR A C 1
ATOM 1705 O O . THR A 1 212 ? -17.619 19.509 2.009 1.00 42.78 212 THR A O 1
ATOM 1708 N N . LYS A 1 213 ? -19.096 21.081 2.663 1.00 40.16 213 LYS A N 1
ATOM 1709 C CA . LYS A 1 213 ? -18.986 21.922 1.463 1.00 40.16 213 LYS A CA 1
ATOM 1710 C C . LYS A 1 213 ? -17.506 22.238 1.197 1.00 40.16 213 LYS A C 1
ATOM 1712 O O . LYS A 1 213 ? -16.806 22.609 2.141 1.00 40.16 213 LYS A O 1
ATOM 1717 N N . PRO A 1 214 ? -17.032 22.138 -0.057 1.00 39.94 214 PRO A N 1
ATOM 1718 C CA . PRO A 1 214 ? -15.680 22.548 -0.395 1.00 39.94 214 PRO A CA 1
ATOM 1719 C C . PRO A 1 214 ? -15.564 24.053 -0.136 1.00 39.94 214 PRO A C 1
ATOM 1721 O O . PRO A 1 214 ? -16.179 24.858 -0.833 1.00 39.94 214 PRO A O 1
ATOM 1724 N N . MET A 1 215 ? -14.815 24.444 0.896 1.00 37.09 215 MET A N 1
ATOM 1725 C CA . MET A 1 215 ? -14.396 25.835 1.038 1.00 37.09 215 MET A CA 1
ATOM 1726 C C . MET A 1 215 ? -13.316 26.093 -0.008 1.00 37.09 215 MET A C 1
ATOM 1728 O O . MET A 1 215 ? -12.300 25.400 -0.047 1.00 37.09 215 MET A O 1
ATOM 1732 N N . GLY A 1 216 ? -13.591 27.039 -0.905 1.00 36.94 216 GLY A N 1
ATOM 1733 C CA . GLY A 1 216 ? -12.739 27.363 -2.040 1.00 36.94 216 GLY A CA 1
ATOM 1734 C C . GLY A 1 216 ? -11.295 27.671 -1.642 1.00 36.94 216 GLY A C 1
ATOM 1735 O O . GLY A 1 216 ? -11.034 28.336 -0.645 1.00 36.94 216 GLY A O 1
ATOM 1736 N N . GLY A 1 217 ? -10.360 27.182 -2.458 1.00 38.66 217 GLY A N 1
ATOM 1737 C CA . GLY A 1 217 ? -9.027 27.765 -2.651 1.00 38.66 217 GLY A CA 1
ATOM 1738 C C . GLY A 1 217 ? -8.021 27.738 -1.494 1.00 38.66 217 GLY A C 1
ATOM 1739 O O . GLY A 1 217 ? -6.910 28.220 -1.687 1.00 38.66 217 GLY A O 1
ATOM 1740 N N . GLY A 1 218 ? -8.349 27.184 -0.325 1.00 40.66 218 GLY A N 1
ATOM 1741 C CA . GLY A 1 218 ? -7.438 27.077 0.822 1.00 40.66 218 GLY A CA 1
ATOM 1742 C C . GLY A 1 218 ? -6.969 25.643 1.066 1.00 40.66 218 GLY A C 1
ATOM 1743 O O . GLY A 1 218 ? -7.712 24.698 0.813 1.00 40.66 218 GLY A O 1
ATOM 1744 N N . ALA A 1 219 ? -5.738 25.474 1.561 1.00 45.62 219 ALA A N 1
ATOM 1745 C CA . ALA A 1 219 ? -5.145 24.180 1.908 1.00 45.62 219 ALA A CA 1
ATOM 1746 C C . ALA A 1 219 ? -6.158 23.239 2.590 1.00 45.62 219 ALA A C 1
ATOM 1748 O O . ALA A 1 219 ? -6.820 23.624 3.553 1.00 45.62 219 ALA A O 1
ATOM 1749 N N . TYR A 1 220 ? -6.272 22.012 2.073 1.00 43.88 220 TYR A N 1
ATOM 1750 C CA . TYR A 1 220 ? -7.226 20.986 2.502 1.00 43.88 220 TYR A CA 1
ATOM 1751 C C . TYR A 1 220 ? -7.132 20.756 4.026 1.00 43.88 220 TYR A C 1
ATOM 1753 O O . TYR A 1 220 ? -6.314 19.976 4.505 1.00 43.88 220 TYR A O 1
ATOM 1761 N N . ARG A 1 221 ? -7.979 21.426 4.819 1.00 55.31 221 ARG A N 1
ATOM 1762 C CA . ARG A 1 221 ? -8.145 21.193 6.271 1.00 55.31 221 ARG A CA 1
ATOM 1763 C C . ARG A 1 221 ? -9.166 20.076 6.544 1.00 55.31 221 ARG A C 1
ATOM 1765 O O . ARG A 1 221 ? -9.910 20.117 7.519 1.00 55.31 221 ARG A O 1
ATOM 1772 N N . GLY A 1 222 ? -9.238 19.094 5.646 1.00 66.56 222 GLY A N 1
ATOM 1773 C CA . GLY A 1 222 ? -10.144 17.953 5.752 1.00 66.56 222 GLY A CA 1
ATOM 1774 C C . GLY A 1 222 ? -9.659 16.906 6.756 1.00 66.56 222 GLY A C 1
ATOM 1775 O O . GLY A 1 222 ? -8.469 16.809 7.063 1.00 66.56 222 GLY A O 1
ATOM 1776 N N . LYS A 1 223 ? -10.593 16.085 7.252 1.00 83.31 223 LYS A N 1
ATOM 1777 C CA . LYS A 1 223 ? -10.271 14.851 7.980 1.00 83.31 223 LYS A CA 1
ATOM 1778 C C . LYS A 1 223 ? -9.406 13.969 7.074 1.00 83.31 223 LYS A C 1
ATOM 1780 O O . LYS A 1 223 ? -9.837 13.636 5.977 1.00 83.31 223 LYS A O 1
ATOM 1785 N N . ARG A 1 224 ? -8.212 13.598 7.547 1.00 88.25 224 ARG A N 1
ATOM 1786 C CA . ARG A 1 224 ? -7.324 12.647 6.864 1.00 88.25 224 ARG A CA 1
ATOM 1787 C C . ARG A 1 224 ? -7.743 11.220 7.186 1.00 88.25 224 ARG A C 1
ATOM 1789 O O . ARG A 1 224 ? -7.988 10.889 8.354 1.00 88.25 224 ARG A O 1
ATOM 1796 N N . TYR A 1 225 ? -7.809 10.379 6.168 1.00 91.12 225 TYR A N 1
ATOM 1797 C CA . TYR A 1 225 ? -8.163 8.971 6.302 1.00 91.12 225 TYR A CA 1
ATOM 1798 C C . TYR A 1 225 ? -6.923 8.077 6.317 1.00 91.12 225 TYR A C 1
ATOM 1800 O O . TYR A 1 225 ? -6.909 7.098 7.068 1.00 91.12 225 TYR A O 1
ATOM 1808 N N . ILE A 1 226 ? -5.856 8.464 5.618 1.00 92.81 226 ILE A N 1
ATOM 1809 C CA . ILE A 1 226 ? -4.650 7.662 5.409 1.00 92.81 226 ILE A CA 1
ATOM 1810 C C . ILE A 1 226 ? -3.488 8.175 6.262 1.00 92.81 226 ILE A C 1
ATOM 1812 O O . ILE A 1 226 ? -3.081 9.332 6.172 1.00 92.81 226 ILE A O 1
ATOM 1816 N N . ASP A 1 227 ? -2.902 7.290 7.067 1.00 91.50 227 ASP A N 1
ATOM 1817 C CA . ASP A 1 227 ? -1.619 7.537 7.723 1.00 91.50 227 ASP A CA 1
ATOM 1818 C C . ASP A 1 227 ? -0.475 7.137 6.788 1.00 91.50 227 ASP A C 1
ATOM 1820 O O . ASP A 1 227 ? -0.264 5.955 6.525 1.00 91.50 227 ASP A O 1
ATOM 1824 N N . VAL A 1 228 ? 0.291 8.111 6.298 1.00 92.50 228 VAL A N 1
ATOM 1825 C CA . VAL A 1 228 ? 1.506 7.847 5.514 1.00 92.50 228 VAL A CA 1
ATOM 1826 C C . VAL A 1 228 ? 2.693 7.670 6.457 1.00 92.50 228 VAL A C 1
ATOM 1828 O O . VAL A 1 228 ? 2.923 8.508 7.333 1.00 92.50 228 VAL A O 1
ATOM 1831 N N . VAL A 1 229 ? 3.445 6.590 6.262 1.00 90.94 229 VAL A N 1
ATOM 1832 C CA . VAL A 1 229 ? 4.614 6.206 7.062 1.00 90.94 229 VAL A CA 1
ATOM 1833 C C . VAL A 1 229 ? 5.776 5.908 6.136 1.00 90.94 229 VAL A C 1
ATOM 1835 O O . VAL A 1 229 ? 5.641 5.053 5.265 1.00 90.94 229 VAL A O 1
ATOM 1838 N N . CYS A 1 230 ? 6.930 6.549 6.328 1.00 90.75 230 CYS A N 1
ATOM 1839 C CA . CYS A 1 230 ? 8.110 6.161 5.562 1.00 90.75 230 CYS A CA 1
ATOM 1840 C C . CYS A 1 230 ? 8.791 4.948 6.208 1.00 90.75 230 CYS A C 1
ATOM 1842 O O . CYS A 1 230 ? 8.997 4.917 7.417 1.00 90.75 230 CYS A O 1
ATOM 1844 N N . LEU A 1 231 ? 9.197 3.956 5.415 1.00 87.94 231 LEU A N 1
ATOM 1845 C CA . LEU A 1 231 ? 9.883 2.759 5.901 1.00 87.94 231 LEU A CA 1
ATOM 1846 C C . LEU A 1 231 ? 11.185 3.088 6.642 1.00 87.94 231 LEU A C 1
ATOM 1848 O O . LEU A 1 231 ? 11.534 2.371 7.578 1.00 87.94 231 LEU A O 1
ATOM 1852 N N . LYS A 1 232 ? 11.886 4.171 6.276 1.00 84.94 232 LYS A N 1
ATOM 1853 C CA . LYS A 1 232 ? 13.081 4.609 7.014 1.00 84.94 232 LYS A CA 1
ATOM 1854 C C . LYS A 1 232 ? 12.754 5.050 8.442 1.00 84.94 232 LYS A C 1
ATOM 1856 O O . LYS A 1 232 ? 13.519 4.739 9.349 1.00 84.94 232 LYS A O 1
ATOM 1861 N N . GLU A 1 233 ? 11.593 5.667 8.656 1.00 84.81 233 GLU A N 1
ATOM 1862 C CA . GLU A 1 233 ? 11.125 6.092 9.983 1.00 84.81 233 GLU A CA 1
ATOM 1863 C C . GLU A 1 233 ? 10.827 4.902 10.904 1.00 84.81 233 GLU A C 1
ATOM 1865 O O . GLU A 1 233 ? 10.891 5.040 12.119 1.00 84.81 233 GLU A O 1
ATOM 1870 N N . LEU A 1 234 ? 10.550 3.710 10.359 1.00 84.00 234 LEU A N 1
ATOM 1871 C CA . LEU A 1 234 ? 10.335 2.508 11.175 1.00 84.00 234 LEU A CA 1
ATOM 1872 C C . LEU A 1 234 ? 11.605 2.026 11.888 1.00 84.00 234 LEU A C 1
ATOM 1874 O O . LEU A 1 234 ? 11.506 1.213 12.807 1.00 84.00 234 LEU A O 1
ATOM 1878 N N . ASN A 1 235 ? 12.777 2.492 11.451 1.00 83.12 235 ASN A N 1
ATOM 1879 C CA . ASN A 1 235 ? 14.053 2.217 12.105 1.00 83.12 235 ASN A CA 1
ATOM 1880 C C . ASN A 1 235 ? 14.462 3.335 13.082 1.00 83.12 235 ASN A C 1
ATOM 1882 O O . ASN A 1 235 ? 15.466 3.185 13.773 1.00 83.12 235 ASN A O 1
ATOM 1886 N N . ASP A 1 236 ? 13.708 4.436 13.147 1.00 86.62 236 ASP A N 1
ATOM 1887 C CA . ASP A 1 236 ? 13.935 5.525 14.094 1.00 86.62 236 ASP A CA 1
ATOM 1888 C C . ASP A 1 236 ? 13.030 5.348 15.322 1.00 86.62 236 ASP A C 1
ATOM 1890 O O . ASP A 1 236 ? 11.804 5.263 15.207 1.00 86.62 236 ASP A O 1
ATOM 1894 N N . LYS A 1 237 ? 13.630 5.275 16.518 1.00 87.75 237 LYS A N 1
ATOM 1895 C CA . LYS A 1 237 ? 12.897 5.020 17.772 1.00 87.75 237 LYS A CA 1
ATOM 1896 C C . LYS A 1 237 ? 11.820 6.074 18.024 1.00 87.75 237 LYS A C 1
ATOM 1898 O O . LYS A 1 237 ? 10.701 5.732 18.406 1.00 87.75 237 LYS A O 1
ATOM 1903 N N . VAL A 1 238 ? 12.145 7.348 17.815 1.00 88.81 238 VAL A N 1
ATOM 1904 C CA . VAL A 1 238 ? 11.250 8.471 18.118 1.00 88.81 238 VAL A CA 1
ATOM 1905 C C . VAL A 1 238 ? 10.076 8.484 17.142 1.00 88.81 238 VAL A C 1
ATOM 1907 O O . VAL A 1 238 ? 8.918 8.559 17.564 1.00 88.81 238 VAL A O 1
ATOM 1910 N N . ALA A 1 239 ? 10.350 8.333 15.848 1.00 85.38 239 ALA A N 1
ATOM 1911 C CA . ALA A 1 239 ? 9.337 8.296 14.805 1.00 85.38 239 ALA A CA 1
ATOM 1912 C C . ALA A 1 239 ? 8.425 7.067 14.937 1.00 85.38 239 ALA A C 1
ATOM 1914 O O . ALA A 1 239 ? 7.202 7.203 14.821 1.00 85.38 239 ALA A O 1
ATOM 1915 N N . LEU A 1 240 ? 8.979 5.889 15.251 1.00 86.19 240 LEU A N 1
ATOM 1916 C CA . LEU A 1 240 ? 8.190 4.677 15.474 1.00 86.19 240 LEU A CA 1
ATOM 1917 C C . LEU A 1 240 ? 7.277 4.807 16.702 1.00 86.19 240 LEU A C 1
ATOM 1919 O O . LEU A 1 240 ? 6.094 4.474 16.606 1.00 86.19 240 LEU A O 1
ATOM 1923 N N . LYS A 1 241 ? 7.770 5.342 17.829 1.00 89.06 241 LYS A N 1
ATOM 1924 C CA . LYS A 1 241 ? 6.933 5.632 19.010 1.00 89.06 241 LYS A CA 1
ATOM 1925 C C . LYS A 1 241 ? 5.792 6.580 18.656 1.00 89.06 241 LYS A C 1
ATOM 1927 O O . LYS A 1 241 ? 4.628 6.271 18.911 1.00 89.06 241 LYS A O 1
ATOM 1932 N N . ALA A 1 242 ? 6.107 7.708 18.018 1.00 87.31 242 ALA A N 1
ATOM 1933 C CA . ALA A 1 242 ? 5.110 8.699 17.619 1.00 87.31 242 ALA A CA 1
ATOM 1934 C C . ALA A 1 242 ? 4.041 8.104 16.685 1.00 87.31 242 ALA A C 1
ATOM 1936 O O . ALA A 1 242 ? 2.852 8.400 16.828 1.00 87.31 242 ALA A O 1
ATOM 1937 N N . LEU A 1 243 ? 4.448 7.234 15.757 1.00 84.19 243 LEU A N 1
ATOM 1938 C CA . LEU A 1 243 ? 3.542 6.510 14.873 1.00 84.19 243 LEU A CA 1
ATOM 1939 C C . LEU A 1 243 ? 2.610 5.571 15.643 1.00 84.19 243 LEU A C 1
ATOM 1941 O O . LEU A 1 243 ? 1.393 5.651 15.470 1.00 84.19 243 LEU A O 1
ATOM 1945 N N . LEU A 1 244 ? 3.160 4.690 16.482 1.00 86.06 244 LEU A N 1
ATOM 1946 C CA . LEU A 1 244 ? 2.367 3.699 17.212 1.00 86.06 244 LEU A CA 1
ATOM 1947 C C . LEU A 1 244 ? 1.366 4.375 18.151 1.00 86.06 244 LEU A C 1
ATOM 1949 O O . LEU A 1 244 ? 0.195 3.998 18.158 1.00 86.06 244 LEU A O 1
ATOM 1953 N N . LYS A 1 245 ? 1.780 5.434 18.858 1.00 87.31 245 LYS A N 1
ATOM 1954 C CA . LYS A 1 245 ? 0.881 6.237 19.701 1.00 87.31 245 LYS A CA 1
ATOM 1955 C C . LYS A 1 245 ? -0.232 6.888 18.879 1.00 87.31 245 LYS A C 1
ATOM 1957 O O . LYS A 1 245 ? -1.395 6.851 19.273 1.00 87.31 245 LYS A O 1
ATOM 1962 N N . ARG A 1 246 ? 0.083 7.436 17.698 1.00 85.19 246 ARG A N 1
ATOM 1963 C CA . ARG A 1 246 ? -0.924 8.022 16.796 1.00 85.19 246 ARG A CA 1
ATOM 1964 C C . ARG A 1 246 ? -1.953 6.989 16.332 1.00 85.19 246 ARG A C 1
ATOM 1966 O O . ARG A 1 246 ? -3.149 7.272 16.391 1.00 85.19 246 ARG A O 1
ATOM 1973 N N . ILE A 1 247 ? -1.509 5.803 15.915 1.00 82.62 247 ILE A N 1
ATOM 1974 C CA . ILE A 1 247 ? -2.398 4.703 15.506 1.00 82.62 247 ILE A CA 1
ATOM 1975 C C . ILE A 1 247 ? -3.274 4.264 16.682 1.00 82.62 247 ILE A C 1
ATOM 1977 O O . ILE A 1 247 ? -4.489 4.152 16.533 1.00 82.62 247 ILE A O 1
ATOM 1981 N N . ALA A 1 248 ? -2.677 4.072 17.858 1.00 82.62 248 ALA A N 1
ATOM 1982 C CA . ALA A 1 248 ? -3.381 3.648 19.061 1.00 82.62 248 ALA A CA 1
ATOM 1983 C C . ALA A 1 248 ? -4.492 4.633 19.468 1.00 82.62 248 ALA A C 1
ATOM 1985 O O . ALA A 1 248 ? -5.616 4.218 19.759 1.00 82.62 248 ALA A O 1
ATOM 1986 N N . ARG A 1 249 ? -4.216 5.943 19.386 1.00 82.62 249 ARG A N 1
ATOM 1987 C CA . ARG A 1 249 ? -5.217 7.003 19.592 1.00 82.62 249 ARG A CA 1
ATOM 1988 C C . ARG A 1 249 ? -6.334 6.956 18.546 1.00 82.62 249 ARG A C 1
ATOM 1990 O O . ARG A 1 249 ? -7.501 7.073 18.912 1.00 82.62 249 ARG A O 1
ATOM 1997 N N . ARG A 1 250 ? -6.019 6.754 17.256 1.00 79.50 250 ARG A N 1
ATOM 1998 C CA . ARG A 1 250 ? -7.044 6.638 16.190 1.00 79.50 250 ARG A CA 1
ATOM 1999 C C . ARG A 1 250 ? -7.942 5.419 16.375 1.00 79.50 250 ARG A C 1
ATOM 2001 O O . ARG A 1 250 ? -9.131 5.509 16.096 1.00 79.50 250 ARG A O 1
ATOM 2008 N N . LEU A 1 251 ? -7.389 4.312 16.862 1.00 77.81 251 LEU A N 1
ATOM 2009 C CA . LEU A 1 251 ? -8.140 3.094 17.163 1.00 77.81 251 LEU A CA 1
ATOM 2010 C C . LEU A 1 251 ? -8.999 3.203 18.432 1.00 77.81 251 LEU A C 1
ATOM 2012 O O . LEU A 1 251 ? -9.720 2.256 18.732 1.00 77.81 251 LEU A O 1
ATOM 2016 N N . ARG A 1 252 ? -8.923 4.325 19.172 1.00 75.69 252 ARG A N 1
ATOM 2017 C CA . ARG A 1 252 ? -9.613 4.540 20.457 1.00 75.69 252 ARG A CA 1
ATOM 2018 C C . ARG A 1 252 ? -9.474 3.330 21.387 1.00 75.69 252 ARG A C 1
ATOM 2020 O O . ARG A 1 252 ? -10.455 2.874 21.966 1.00 75.69 252 ARG A O 1
ATOM 2027 N N . LEU A 1 253 ? -8.260 2.780 21.501 1.00 62.28 253 LEU A N 1
ATOM 2028 C CA . LEU A 1 253 ? -8.037 1.534 22.248 1.00 62.28 253 LEU A CA 1
ATOM 2029 C C . LEU A 1 253 ? -8.523 1.628 23.704 1.00 62.28 253 LEU A C 1
ATOM 2031 O O . LEU A 1 253 ? -8.956 0.618 24.258 1.00 62.28 253 LEU A O 1
ATOM 2035 N N . HIS A 1 254 ? -8.544 2.838 24.276 1.00 61.25 254 HIS A N 1
ATOM 2036 C CA . HIS A 1 254 ? -9.210 3.144 25.536 1.00 61.25 254 HIS A CA 1
ATOM 2037 C C . HIS A 1 254 ? -9.898 4.519 25.490 1.00 61.25 254 HIS A C 1
ATOM 2039 O O . HIS A 1 254 ? -9.363 5.474 24.935 1.00 61.25 254 HIS A O 1
ATOM 2045 N N . GLU A 1 255 ? -11.081 4.625 26.098 1.00 70.94 255 GLU A N 1
ATOM 2046 C CA . GLU A 1 255 ? -11.742 5.915 26.378 1.00 70.94 255 GLU A CA 1
ATOM 2047 C C . GLU A 1 255 ? -11.209 6.548 27.675 1.00 70.94 255 GLU A C 1
ATOM 2049 O O . GLU A 1 255 ? -11.244 7.761 27.859 1.00 70.94 255 GLU A O 1
ATOM 2054 N N . ASP A 1 256 ? -10.674 5.707 28.562 1.00 80.12 256 ASP A N 1
ATOM 2055 C CA . ASP A 1 256 ? -10.061 6.087 29.828 1.00 80.12 256 ASP A CA 1
ATOM 2056 C C . ASP A 1 256 ? -8.653 6.649 29.592 1.00 80.12 256 ASP A C 1
ATOM 2058 O O . ASP A 1 256 ? -7.770 5.971 29.052 1.00 80.12 256 ASP A O 1
ATOM 2062 N N . ARG A 1 257 ? -8.442 7.891 30.031 1.00 80.00 257 ARG A N 1
ATOM 2063 C CA . ARG A 1 257 ? -7.169 8.601 29.904 1.00 80.00 257 ARG A CA 1
ATOM 2064 C C . ARG A 1 257 ? -6.002 7.850 30.552 1.00 80.00 257 ARG A C 1
ATOM 2066 O O . ARG A 1 257 ? -4.945 7.770 29.934 1.00 80.00 257 ARG A O 1
ATOM 2073 N N . LEU A 1 258 ? -6.181 7.284 31.745 1.00 81.81 258 LEU A N 1
ATOM 2074 C CA . LEU A 1 258 ? -5.109 6.584 32.461 1.00 81.81 258 LEU A CA 1
ATOM 2075 C C . LEU A 1 258 ? -4.702 5.306 31.725 1.00 81.81 258 LEU A C 1
ATOM 2077 O O . LEU A 1 258 ? -3.519 4.983 31.635 1.00 81.81 258 LEU A O 1
ATOM 2081 N N . LYS A 1 259 ? -5.668 4.600 31.129 1.00 81.31 259 LYS A N 1
ATOM 2082 C CA . LYS A 1 259 ? -5.378 3.419 30.299 1.00 81.31 259 LYS A CA 1
ATOM 2083 C C . LYS A 1 259 ? -4.687 3.792 28.991 1.00 81.31 259 LYS A C 1
ATOM 2085 O O . LYS A 1 259 ? -3.815 3.055 28.539 1.00 81.31 259 LYS A O 1
ATOM 2090 N N . CYS A 1 260 ? -5.038 4.935 28.400 1.00 78.81 260 CYS A N 1
ATOM 2091 C CA . CYS A 1 260 ? -4.302 5.485 27.263 1.00 78.81 260 CYS A CA 1
ATOM 2092 C C . CYS A 1 260 ? -2.845 5.790 27.630 1.00 78.81 260 CYS A C 1
ATOM 2094 O O . CYS A 1 260 ? -1.948 5.372 26.905 1.00 78.81 260 CYS A O 1
ATOM 2096 N N . GLU A 1 261 ? -2.601 6.463 28.755 1.00 83.12 261 GLU A N 1
ATOM 2097 C CA . GLU A 1 261 ? -1.248 6.789 29.227 1.00 83.12 261 GLU A CA 1
ATOM 2098 C C . GLU A 1 261 ? -0.426 5.519 29.515 1.00 83.12 261 GLU A C 1
ATOM 2100 O O . GLU A 1 261 ? 0.710 5.408 29.053 1.00 83.12 261 GLU A O 1
ATOM 2105 N N . ALA A 1 262 ? -1.017 4.518 30.176 1.00 84.81 262 ALA A N 1
ATOM 2106 C CA . ALA A 1 262 ? -0.371 3.225 30.421 1.00 84.81 262 ALA A CA 1
ATOM 2107 C C . ALA A 1 262 ? 0.002 2.496 29.116 1.00 84.81 262 ALA A C 1
ATOM 2109 O O . ALA A 1 262 ? 1.130 2.038 28.954 1.00 84.81 262 ALA A O 1
ATOM 2110 N N . MET A 1 263 ? -0.910 2.454 28.144 1.00 84.25 263 MET A N 1
ATOM 2111 C CA . MET A 1 263 ? -0.643 1.871 26.828 1.00 84.25 263 MET A CA 1
ATOM 2112 C C . MET A 1 263 ? 0.463 2.627 26.074 1.00 84.25 263 MET A C 1
ATOM 2114 O O . MET A 1 263 ? 1.275 2.012 25.386 1.00 84.25 263 MET A O 1
ATOM 2118 N N . GLU A 1 264 ? 0.510 3.957 26.166 1.00 85.94 264 GLU A N 1
ATOM 2119 C CA . GLU A 1 264 ? 1.576 4.741 25.538 1.00 85.94 264 GLU A CA 1
ATOM 2120 C C . GLU A 1 264 ? 2.953 4.439 26.141 1.00 85.94 264 GLU A C 1
ATOM 2122 O O . GLU A 1 264 ? 3.930 4.394 25.390 1.00 85.94 264 GLU A O 1
ATOM 2127 N N . LEU A 1 265 ? 3.026 4.181 27.450 1.00 85.94 265 LEU A N 1
ATOM 2128 C CA . LEU A 1 265 ? 4.241 3.705 28.116 1.00 85.94 265 LEU A CA 1
ATOM 2129 C C . LEU A 1 265 ? 4.625 2.295 27.647 1.00 85.94 265 LEU A C 1
ATOM 2131 O O . LEU A 1 265 ? 5.784 2.062 27.306 1.00 85.94 265 LEU A O 1
ATOM 2135 N N . ASP A 1 266 ? 3.665 1.374 27.541 1.00 85.56 266 ASP A N 1
ATOM 2136 C CA . ASP A 1 266 ? 3.911 0.020 27.021 1.00 85.56 266 ASP A CA 1
ATOM 2137 C C . ASP A 1 266 ? 4.465 0.043 25.589 1.00 85.56 266 ASP A C 1
ATOM 2139 O O . ASP A 1 266 ? 5.377 -0.716 25.246 1.00 85.56 266 ASP A O 1
ATOM 2143 N N . LEU A 1 267 ? 3.949 0.941 24.743 1.00 85.81 267 LEU A N 1
ATOM 2144 C CA . LEU A 1 267 ? 4.465 1.154 23.391 1.00 85.81 267 LEU A CA 1
ATOM 2145 C C . LEU A 1 267 ? 5.897 1.691 23.407 1.00 85.81 267 LEU A C 1
ATOM 2147 O O . LEU A 1 267 ? 6.706 1.268 22.578 1.00 85.81 267 LEU A O 1
ATOM 2151 N N . ASP A 1 268 ? 6.227 2.582 24.341 1.00 84.94 268 ASP A N 1
ATOM 2152 C CA . ASP A 1 268 ? 7.594 3.075 24.487 1.00 84.94 268 ASP A CA 1
ATOM 2153 C C . ASP A 1 268 ? 8.549 1.929 24.838 1.00 84.94 268 ASP A C 1
ATOM 2155 O O . ASP A 1 268 ? 9.556 1.758 24.146 1.00 84.94 268 ASP A O 1
ATOM 2159 N N . PHE A 1 269 ? 8.200 1.095 25.823 1.00 85.50 269 PHE A N 1
ATOM 2160 C CA . PHE A 1 269 ? 8.993 -0.081 26.198 1.00 85.50 269 PHE A CA 1
ATOM 2161 C C . PHE A 1 269 ? 9.126 -1.093 25.058 1.00 85.50 269 PHE A C 1
ATOM 2163 O O . PHE A 1 269 ? 10.209 -1.639 24.835 1.00 85.50 269 PHE A O 1
ATOM 2170 N N . TYR A 1 270 ? 8.045 -1.336 24.313 1.00 84.75 270 TYR A N 1
ATOM 2171 C CA . TYR A 1 270 ? 8.076 -2.204 23.139 1.00 84.75 270 TYR A CA 1
ATOM 2172 C C . TYR A 1 270 ? 9.072 -1.692 22.095 1.00 84.75 270 TYR A C 1
ATOM 2174 O O . TYR A 1 270 ? 9.893 -2.465 21.600 1.00 84.75 270 TYR A O 1
ATOM 2182 N N . VAL A 1 271 ? 9.034 -0.398 21.767 1.00 83.38 271 VAL A N 1
ATOM 2183 C CA . VAL A 1 271 ? 9.931 0.174 20.757 1.00 83.38 271 VAL A CA 1
ATOM 2184 C C . VAL A 1 271 ? 11.390 0.108 21.197 1.00 83.38 271 VAL A C 1
ATOM 2186 O O . VAL A 1 271 ? 12.230 -0.274 20.381 1.00 83.38 271 VAL A O 1
ATOM 2189 N N . GLU A 1 272 ? 11.687 0.422 22.462 1.00 85.25 272 GLU A N 1
ATOM 2190 C CA . GLU A 1 272 ? 13.044 0.284 23.005 1.00 85.25 272 GLU A CA 1
ATOM 2191 C C . GLU A 1 272 ? 13.543 -1.156 22.850 1.00 85.25 272 GLU A C 1
ATOM 2193 O O . GLU A 1 272 ? 14.556 -1.405 22.195 1.00 85.25 272 GLU A O 1
ATOM 2198 N N . ARG A 1 273 ? 12.763 -2.127 23.337 1.00 84.12 273 ARG A N 1
ATOM 2199 C CA . ARG A 1 273 ? 13.152 -3.540 23.318 1.00 84.12 273 ARG A CA 1
ATOM 2200 C C . ARG A 1 273 ? 13.340 -4.092 21.906 1.00 84.12 273 ARG A C 1
ATOM 2202 O O . ARG A 1 273 ? 14.264 -4.868 21.671 1.00 84.12 273 ARG A O 1
ATOM 2209 N N . GLU A 1 274 ? 12.441 -3.774 20.979 1.00 79.00 274 GLU A N 1
ATOM 2210 C CA . GLU A 1 274 ? 12.468 -4.384 19.648 1.00 79.00 274 GLU A CA 1
ATOM 2211 C C . GLU A 1 274 ? 13.512 -3.766 18.713 1.00 79.00 274 GLU A C 1
ATOM 2213 O O . GLU A 1 274 ? 14.060 -4.483 17.873 1.00 79.00 274 GLU A O 1
ATOM 2218 N N . LEU A 1 275 ? 13.804 -2.466 18.834 1.00 73.56 275 LEU A N 1
ATOM 2219 C CA . LEU A 1 275 ? 14.851 -1.838 18.020 1.00 73.56 275 LEU A CA 1
ATOM 2220 C C . LEU A 1 275 ? 16.258 -2.156 18.547 1.00 73.56 275 LEU A C 1
ATOM 2222 O O . LEU A 1 275 ? 17.171 -2.331 17.738 1.00 73.56 275 LEU A O 1
ATOM 2226 N N . ASP A 1 276 ? 16.423 -2.352 19.859 1.00 73.25 276 ASP A N 1
ATOM 2227 C CA . ASP A 1 276 ? 17.711 -2.751 20.451 1.00 73.25 276 ASP A CA 1
ATOM 2228 C C . ASP A 1 276 ? 18.112 -4.191 20.114 1.00 73.25 276 ASP A C 1
ATOM 2230 O O . ASP A 1 276 ? 19.295 -4.520 20.062 1.00 73.25 276 ASP A O 1
ATOM 2234 N N . ARG A 1 277 ? 17.145 -5.049 19.769 1.00 67.69 277 ARG A N 1
ATOM 2235 C CA . ARG A 1 277 ? 17.400 -6.421 19.291 1.00 67.69 277 ARG A CA 1
ATOM 2236 C C . ARG A 1 277 ? 18.001 -6.489 17.884 1.00 67.69 277 ARG A C 1
ATOM 2238 O O . ARG A 1 277 ? 18.111 -7.574 17.318 1.00 67.69 277 ARG A O 1
ATOM 2245 N N . GLY A 1 278 ? 18.377 -5.354 17.291 1.00 52.97 278 GLY A N 1
ATOM 2246 C CA . GLY A 1 278 ? 19.068 -5.316 16.004 1.00 52.97 278 GLY A CA 1
ATOM 2247 C C . GLY A 1 278 ? 18.219 -5.811 14.833 1.00 52.97 278 GLY A C 1
ATOM 2248 O O . GLY A 1 278 ? 18.760 -6.083 13.757 1.00 52.97 278 GLY A O 1
ATOM 2249 N N . VAL A 1 279 ? 16.895 -5.907 15.006 1.00 53.91 279 VAL A N 1
ATOM 2250 C CA . VAL A 1 279 ? 15.958 -6.227 13.929 1.00 53.91 279 VAL A CA 1
ATOM 2251 C C . VAL A 1 279 ? 15.928 -5.024 12.986 1.00 53.91 279 VAL A C 1
ATOM 2253 O O . VAL A 1 279 ? 15.057 -4.163 13.071 1.00 53.91 279 VAL A O 1
ATOM 2256 N N . ARG A 1 280 ? 16.905 -4.922 12.078 1.00 54.31 280 ARG A N 1
ATOM 2257 C CA . ARG A 1 280 ? 16.831 -3.999 10.939 1.00 54.31 280 ARG A CA 1
ATOM 2258 C C . ARG A 1 280 ? 15.688 -4.488 10.057 1.00 54.31 280 ARG A C 1
ATOM 2260 O O . ARG A 1 280 ? 15.881 -5.367 9.222 1.00 54.31 280 ARG A O 1
ATOM 2267 N N . ARG A 1 281 ? 14.493 -3.935 10.276 1.00 57.69 281 ARG A N 1
ATOM 2268 C CA . ARG A 1 281 ? 13.226 -4.415 9.697 1.00 57.69 281 ARG A CA 1
ATOM 2269 C C . ARG A 1 281 ? 13.161 -4.288 8.175 1.00 57.69 281 ARG A C 1
ATOM 2271 O O . ARG A 1 281 ? 12.304 -4.904 7.560 1.00 57.69 281 ARG A O 1
ATOM 2278 N N . ASN A 1 282 ? 14.063 -3.523 7.561 1.00 53.50 282 ASN A N 1
ATOM 2279 C CA . ASN A 1 282 ? 14.196 -3.435 6.112 1.00 53.50 282 ASN A CA 1
ATOM 2280 C C . ASN A 1 282 ? 15.557 -2.832 5.742 1.00 53.50 282 ASN A C 1
ATOM 2282 O O . ASN A 1 282 ? 15.746 -1.627 5.880 1.00 53.50 282 ASN A O 1
ATOM 2286 N N . ARG A 1 283 ? 16.501 -3.628 5.222 1.00 51.69 283 ARG A N 1
ATOM 2287 C CA . ARG A 1 283 ? 17.653 -3.069 4.478 1.00 51.69 283 ARG A CA 1
ATOM 2288 C C . ARG A 1 283 ? 17.295 -2.730 3.022 1.00 51.69 283 ARG A C 1
ATOM 2290 O O . ARG A 1 283 ? 18.163 -2.304 2.269 1.00 51.69 283 ARG A O 1
ATOM 2297 N N . GLY A 1 284 ? 16.032 -2.946 2.630 1.00 52.09 284 GLY A N 1
ATOM 2298 C CA . GLY A 1 284 ? 15.653 -3.074 1.227 1.00 52.09 284 GLY A CA 1
ATOM 2299 C C . GLY A 1 284 ? 16.347 -4.284 0.594 1.00 52.09 284 GLY A C 1
ATOM 2300 O O . GLY A 1 284 ? 17.288 -4.850 1.150 1.00 52.09 284 GLY A O 1
ATOM 2301 N N . ALA A 1 285 ? 15.896 -4.712 -0.582 1.00 52.84 285 ALA A N 1
ATOM 2302 C CA . ALA A 1 285 ? 16.749 -5.538 -1.426 1.00 52.84 285 ALA A CA 1
ATOM 2303 C C . ALA A 1 285 ? 17.933 -4.654 -1.846 1.00 52.84 285 ALA A C 1
ATOM 2305 O O . ALA A 1 285 ? 17.794 -3.820 -2.740 1.00 52.84 285 ALA A O 1
ATOM 2306 N N . GLY A 1 286 ? 19.046 -4.751 -1.117 1.00 46.97 286 GLY A N 1
ATOM 2307 C CA . GLY A 1 286 ? 20.252 -3.987 -1.394 1.00 46.97 286 GLY A CA 1
ATOM 2308 C C . GLY A 1 286 ? 20.706 -4.223 -2.833 1.00 46.97 286 GLY A C 1
ATOM 2309 O O . GLY A 1 286 ? 20.774 -5.360 -3.292 1.00 46.97 286 GLY A O 1
ATOM 2310 N N . GLY A 1 287 ? 20.980 -3.130 -3.540 1.00 55.75 287 GLY A N 1
ATOM 2311 C CA . GLY A 1 287 ? 21.622 -3.131 -4.848 1.00 55.75 287 GLY A CA 1
ATOM 2312 C C . GLY A 1 287 ? 20.753 -2.523 -5.943 1.00 55.75 287 GLY A C 1
ATOM 2313 O O . GLY A 1 287 ? 19.686 -3.030 -6.277 1.00 55.75 287 GLY A O 1
ATOM 2314 N N . SER A 1 288 ? 21.271 -1.486 -6.593 1.00 60.50 288 SER A N 1
ATOM 2315 C CA . SER A 1 288 ? 20.911 -1.097 -7.962 1.00 60.50 288 SER A CA 1
ATOM 2316 C C . SER A 1 288 ? 21.484 -2.067 -9.008 1.00 60.50 288 SER A C 1
ATOM 2318 O O . SER A 1 288 ? 21.328 -1.842 -10.204 1.00 60.50 288 SER A O 1
ATOM 2320 N N . GLU A 1 289 ? 22.123 -3.161 -8.573 1.00 68.06 289 GLU A N 1
ATOM 2321 C CA . GLU A 1 289 ? 22.698 -4.188 -9.441 1.00 68.06 289 GLU A CA 1
ATOM 2322 C C . GLU A 1 289 ? 21.689 -4.649 -10.496 1.00 68.06 289 GLU A C 1
ATOM 2324 O O . GLU A 1 289 ? 20.548 -5.004 -10.176 1.00 68.06 289 GLU A O 1
ATOM 2329 N N . GLY A 1 290 ? 22.108 -4.595 -11.760 1.00 79.25 290 GLY A N 1
ATOM 2330 C CA . GLY A 1 290 ? 21.280 -4.936 -12.915 1.00 79.25 290 GLY A CA 1
ATOM 2331 C C . GLY A 1 290 ? 20.367 -3.817 -13.433 1.00 79.25 290 GLY A C 1
ATOM 2332 O O . GLY A 1 290 ? 19.592 -4.081 -14.351 1.00 79.25 290 GLY A O 1
ATOM 2333 N N . VAL A 1 291 ? 20.439 -2.594 -12.890 1.00 88.81 291 VAL A N 1
ATOM 2334 C CA . VAL A 1 291 ? 19.758 -1.405 -13.435 1.00 88.81 291 VAL A CA 1
ATOM 2335 C C . VAL A 1 291 ? 20.784 -0.468 -14.067 1.00 88.81 291 VAL A C 1
ATOM 2337 O O . VAL A 1 291 ? 21.775 -0.109 -13.434 1.00 88.81 291 VAL A O 1
ATOM 2340 N N . SER A 1 292 ? 20.553 -0.062 -15.317 1.00 93.69 292 SER A N 1
ATOM 2341 C CA . SER A 1 292 ? 21.474 0.837 -16.014 1.00 93.69 292 SER A CA 1
ATOM 2342 C C . SER A 1 292 ? 21.444 2.258 -15.416 1.00 93.69 292 SER A C 1
ATOM 2344 O O . SER A 1 292 ? 20.394 2.704 -14.941 1.00 93.69 292 SER A O 1
ATOM 2346 N N . PRO A 1 293 ? 22.550 3.026 -15.468 1.00 94.75 293 PRO A N 1
ATOM 2347 C CA . PRO A 1 293 ? 22.536 4.432 -15.059 1.00 94.75 293 PRO A CA 1
ATOM 2348 C C . PRO A 1 293 ? 21.487 5.270 -15.806 1.00 94.75 293 PRO A C 1
ATOM 2350 O O . PRO A 1 293 ? 20.821 6.106 -15.198 1.00 94.75 293 PRO A O 1
ATOM 2353 N N . ALA A 1 294 ? 21.287 5.004 -17.102 1.00 95.38 294 ALA A N 1
ATOM 2354 C CA . ALA A 1 294 ? 20.274 5.671 -17.919 1.00 95.38 294 ALA A CA 1
ATOM 2355 C C . ALA A 1 294 ? 18.849 5.413 -17.403 1.00 95.38 294 ALA A C 1
ATOM 2357 O O . ALA A 1 294 ? 18.042 6.338 -17.305 1.00 95.38 294 ALA A O 1
ATOM 2358 N N . ASP A 1 295 ? 18.554 4.175 -17.004 1.00 93.94 295 ASP A N 1
ATOM 2359 C CA . ASP A 1 295 ? 17.271 3.821 -16.404 1.00 93.94 295 ASP A CA 1
ATOM 2360 C C . ASP A 1 295 ? 17.057 4.496 -15.040 1.00 93.94 295 ASP A C 1
ATOM 2362 O O . ASP A 1 295 ? 15.954 4.957 -14.746 1.00 93.94 295 ASP A O 1
ATOM 2366 N N . LEU A 1 296 ? 18.098 4.599 -14.206 1.00 94.44 296 LEU A N 1
ATOM 2367 C CA . LEU A 1 296 ? 18.006 5.312 -12.926 1.00 94.44 296 LEU A CA 1
ATOM 2368 C C . LEU A 1 296 ? 17.726 6.805 -13.126 1.00 94.44 296 LEU A C 1
ATOM 2370 O O . LEU A 1 296 ? 16.915 7.373 -12.396 1.00 94.44 296 LEU A O 1
ATOM 2374 N N . ILE A 1 297 ? 18.363 7.437 -14.116 1.00 96.38 297 ILE A N 1
ATOM 2375 C CA . ILE A 1 297 ? 18.088 8.833 -14.488 1.00 96.38 297 ILE A CA 1
ATOM 2376 C C . ILE A 1 297 ? 16.629 8.983 -14.934 1.00 96.38 297 ILE A C 1
ATOM 2378 O O . ILE A 1 297 ? 15.945 9.906 -14.492 1.00 96.38 297 ILE A O 1
ATOM 2382 N N . LEU A 1 298 ? 16.131 8.051 -15.753 1.00 95.94 298 LEU A N 1
ATOM 2383 C CA . LEU A 1 298 ? 14.741 8.053 -16.205 1.00 95.94 298 LEU A CA 1
ATOM 2384 C C . LEU A 1 298 ? 13.755 7.954 -15.030 1.00 95.94 298 LEU A C 1
ATOM 2386 O O . LEU A 1 298 ? 12.798 8.724 -14.980 1.00 95.94 298 LEU A O 1
ATOM 2390 N N . LEU A 1 299 ? 13.993 7.052 -14.071 1.00 95.25 299 LEU A N 1
ATOM 2391 C CA . LEU A 1 299 ? 13.154 6.918 -12.874 1.00 95.25 299 LEU A CA 1
ATOM 2392 C C . LEU A 1 299 ? 13.192 8.172 -11.998 1.00 95.25 299 LEU A C 1
ATOM 2394 O O . LEU A 1 299 ? 12.142 8.627 -11.551 1.00 95.25 299 LEU A O 1
ATOM 2398 N N . LYS A 1 300 ? 14.382 8.745 -11.772 1.00 96.31 300 LYS A N 1
ATOM 2399 C CA . LYS A 1 300 ? 14.542 9.984 -10.995 1.00 96.31 300 LYS A CA 1
ATOM 2400 C C . LYS A 1 300 ? 13.741 11.127 -11.607 1.00 96.31 300 LYS A C 1
ATOM 2402 O O . LYS A 1 300 ? 13.000 11.788 -10.891 1.00 96.31 300 LYS A O 1
ATOM 2407 N N . LYS A 1 301 ? 13.837 11.305 -12.928 1.00 97.12 301 LYS A N 1
ATOM 2408 C CA . LYS A 1 301 ? 13.048 12.298 -13.664 1.00 97.12 301 LYS A CA 1
ATOM 2409 C C . LYS A 1 301 ? 11.547 12.020 -13.562 1.00 97.12 301 LYS A C 1
ATOM 2411 O O . LYS A 1 301 ? 10.758 12.935 -13.370 1.00 97.12 301 LYS A O 1
ATOM 2416 N N . HIS A 1 302 ? 11.139 10.758 -13.681 1.00 96.06 302 HIS A N 1
ATOM 2417 C CA . HIS A 1 302 ? 9.726 10.372 -13.613 1.00 96.06 302 HIS A CA 1
ATOM 2418 C C . HIS A 1 302 ? 9.098 10.638 -12.235 1.00 96.06 302 HIS A C 1
ATOM 2420 O O . HIS A 1 302 ? 7.946 11.057 -12.161 1.00 96.06 302 HIS A O 1
ATOM 2426 N N . PHE A 1 303 ? 9.844 10.428 -11.147 1.00 96.56 303 PHE A N 1
ATOM 2427 C CA . PHE A 1 303 ? 9.375 10.668 -9.774 1.00 96.56 303 PHE A CA 1
ATOM 2428 C C . PHE A 1 303 ? 9.800 12.022 -9.194 1.00 96.56 303 PHE A C 1
ATOM 2430 O O . PHE A 1 303 ? 9.674 12.253 -7.990 1.00 96.56 303 PHE A O 1
ATOM 2437 N N . GLU A 1 304 ? 10.274 12.941 -10.028 1.00 97.25 304 GLU A N 1
ATOM 2438 C CA . GLU A 1 304 ? 10.666 14.274 -9.590 1.00 97.25 304 GLU A CA 1
ATOM 2439 C C . GLU A 1 304 ? 9.482 15.005 -8.933 1.00 97.25 304 GLU A C 1
ATOM 2441 O O . GLU A 1 304 ? 8.338 14.962 -9.406 1.00 97.25 304 GLU A O 1
ATOM 2446 N N . GLY A 1 305 ? 9.735 15.641 -7.788 1.00 96.94 305 GLY A N 1
ATOM 2447 C CA . GLY A 1 305 ? 8.716 16.344 -7.007 1.00 96.94 305 GLY A CA 1
ATOM 2448 C C . GLY A 1 305 ? 7.777 15.440 -6.192 1.00 96.94 305 GLY A C 1
ATOM 2449 O O . GLY A 1 305 ? 6.809 15.926 -5.602 1.00 96.94 305 GLY A O 1
ATOM 2450 N N . GLU A 1 306 ? 7.963 14.115 -6.216 1.00 96.75 306 GLU A N 1
ATOM 2451 C CA . GLU A 1 306 ? 7.014 13.189 -5.589 1.00 96.75 306 GLU A CA 1
ATOM 2452 C C . GLU A 1 306 ? 7.019 13.273 -4.068 1.00 96.75 306 GLU A C 1
ATOM 2454 O O . GLU A 1 306 ? 5.962 13.157 -3.444 1.00 96.75 306 GLU A O 1
ATOM 2459 N N . LYS A 1 307 ? 8.187 13.538 -3.480 1.00 96.00 307 LYS A N 1
ATOM 2460 C CA . LYS A 1 307 ? 8.327 13.786 -2.047 1.00 96.00 307 LYS A CA 1
ATOM 2461 C C . LYS A 1 307 ? 7.460 14.968 -1.626 1.00 96.00 307 LYS A C 1
ATOM 2463 O O . LYS A 1 307 ? 6.614 14.824 -0.754 1.00 96.00 307 LYS A O 1
ATOM 2468 N N .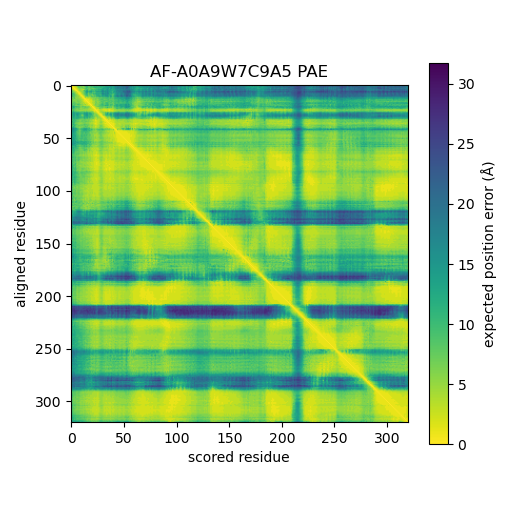 GLU A 1 308 ? 7.616 16.102 -2.292 1.00 96.62 308 GLU A N 1
ATOM 2469 C CA . GLU A 1 308 ? 6.944 17.363 -1.980 1.00 96.62 308 GLU A CA 1
ATOM 2470 C C . GLU A 1 308 ? 5.427 17.236 -2.171 1.00 96.62 308 GLU A C 1
ATOM 2472 O O . GLU A 1 308 ? 4.632 17.740 -1.372 1.00 96.62 308 GLU A O 1
ATOM 2477 N N . ARG A 1 309 ? 4.996 16.518 -3.218 1.00 96.56 309 ARG A N 1
ATOM 2478 C CA . ARG A 1 309 ? 3.577 16.196 -3.427 1.00 96.56 309 ARG A CA 1
ATOM 2479 C C . ARG A 1 309 ? 3.038 15.301 -2.316 1.00 96.56 309 ARG A C 1
ATOM 2481 O O . ARG A 1 309 ? 1.933 15.543 -1.830 1.00 96.56 309 ARG A O 1
ATOM 2488 N N . LEU A 1 310 ? 3.795 14.288 -1.898 1.00 95.00 310 LEU A N 1
ATOM 2489 C CA . LEU A 1 310 ? 3.386 13.394 -0.820 1.00 95.00 310 LEU A CA 1
ATOM 2490 C C . LEU A 1 310 ? 3.343 14.118 0.526 1.00 95.00 310 LEU A C 1
ATOM 2492 O O . LEU A 1 310 ? 2.400 13.910 1.283 1.00 95.00 310 LEU A O 1
ATOM 2496 N N . GLU A 1 311 ? 4.295 15.000 0.815 1.00 93.88 311 GLU A N 1
ATOM 2497 C CA . GLU A 1 311 ? 4.297 15.852 2.009 1.00 93.88 311 GLU A CA 1
ATOM 2498 C C . GLU A 1 311 ? 3.064 16.759 2.050 1.00 93.88 311 GLU A C 1
ATOM 2500 O O . GLU A 1 311 ? 2.418 16.883 3.090 1.00 93.88 311 GLU A O 1
ATOM 2505 N N . ARG A 1 312 ? 2.664 17.318 0.901 1.00 92.50 312 ARG A N 1
ATOM 2506 C CA . ARG A 1 312 ? 1.446 18.130 0.778 1.00 92.50 312 ARG A CA 1
ATOM 2507 C C . ARG A 1 312 ? 0.177 17.331 1.065 1.00 92.50 312 ARG A C 1
ATOM 2509 O O . ARG A 1 312 ? -0.670 17.800 1.818 1.00 92.50 312 ARG A O 1
ATOM 2516 N N . VAL A 1 313 ? 0.035 16.145 0.470 1.00 90.12 313 VAL A N 1
ATOM 2517 C CA . VAL A 1 313 ? -1.170 15.307 0.634 1.00 90.12 313 VAL A CA 1
ATOM 2518 C C . VAL A 1 313 ? -1.213 14.666 2.024 1.00 90.12 313 VAL A C 1
ATOM 2520 O O . VAL A 1 313 ? -2.262 14.624 2.659 1.00 90.12 313 VAL A O 1
ATOM 2523 N N . SER A 1 314 ? -0.070 14.200 2.528 1.00 88.00 314 SER A N 1
ATOM 2524 C CA . SER A 1 314 ? 0.033 13.620 3.870 1.00 88.00 314 SER A CA 1
ATOM 2525 C C . SER A 1 314 ? 0.017 14.675 4.972 1.00 88.00 314 SER A C 1
ATOM 2527 O O . SER A 1 314 ? -0.246 14.326 6.119 1.00 88.00 314 SER A O 1
ATOM 2529 N N . GLY A 1 315 ? 0.276 15.946 4.644 1.00 88.56 315 GLY A N 1
ATOM 2530 C CA . GLY A 1 315 ? 0.389 17.087 5.553 1.00 88.56 315 GLY A CA 1
ATOM 2531 C C . GLY A 1 315 ? 1.419 16.872 6.662 1.00 88.56 315 GLY A C 1
ATOM 2532 O O . GLY A 1 315 ? 1.150 17.215 7.818 1.00 88.56 315 GLY A O 1
ATOM 2533 N N . ARG A 1 316 ? 2.544 16.232 6.329 1.00 88.75 316 ARG A N 1
ATOM 2534 C CA . ARG A 1 316 ? 3.717 16.057 7.193 1.00 88.75 316 ARG A CA 1
ATOM 2535 C C . ARG A 1 316 ? 4.979 15.967 6.340 1.00 88.75 316 ARG A C 1
ATOM 2537 O O . ARG A 1 316 ? 4.901 15.581 5.182 1.00 88.75 316 ARG A O 1
ATOM 2544 N N . GLN A 1 317 ? 6.130 16.258 6.933 1.00 91.00 317 GLN A N 1
ATOM 2545 C CA . GLN A 1 317 ? 7.422 16.022 6.292 1.00 91.00 317 GLN A CA 1
ATOM 2546 C C . GLN A 1 317 ? 7.682 14.513 6.144 1.00 91.00 317 GLN A C 1
ATOM 2548 O O . GLN A 1 317 ? 7.347 13.736 7.048 1.00 91.00 317 GLN A O 1
ATOM 2553 N N . ILE A 1 318 ? 8.273 14.107 5.020 1.00 89.31 318 ILE A N 1
ATOM 2554 C CA . ILE A 1 318 ? 8.612 12.717 4.701 1.00 89.31 318 ILE A CA 1
ATOM 2555 C C . ILE A 1 318 ? 10.130 12.599 4.568 1.00 89.31 318 ILE A C 1
ATOM 2557 O O . ILE A 1 318 ? 10.773 13.348 3.834 1.00 89.31 318 ILE A O 1
ATOM 2561 N N . ILE A 1 319 ? 10.721 11.629 5.260 1.00 87.00 319 ILE A N 1
ATOM 2562 C CA . ILE A 1 319 ? 12.165 11.379 5.202 1.00 87.00 319 ILE A CA 1
ATOM 2563 C C . ILE A 1 319 ? 12.391 10.126 4.364 1.00 87.00 319 ILE A C 1
ATOM 2565 O O . ILE A 1 319 ? 12.248 9.018 4.879 1.00 87.00 319 ILE A O 1
ATOM 2569 N N . PHE A 1 320 ? 12.671 10.302 3.069 1.00 86.88 320 PHE A N 1
ATOM 2570 C CA . PHE A 1 320 ? 12.948 9.187 2.163 1.00 86.88 320 PHE A CA 1
ATOM 2571 C C . PHE A 1 320 ? 14.297 8.543 2.361 1.00 86.88 320 PHE A C 1
ATOM 2573 O O . PHE A 1 320 ? 15.300 9.171 2.766 1.00 86.88 320 PHE A O 1
#

Solvent-accessible surface area (backbone atoms only — not comparable to full-atom values): 18666 Å² total; per-residue (Å²): 130,67,77,52,49,47,82,93,56,31,66,36,75,38,93,91,45,48,89,68,44,39,38,57,71,44,38,75,41,95,58,44,20,38,83,57,54,71,74,73,49,85,52,75,65,58,45,47,43,33,46,70,72,67,68,36,92,70,86,86,87,86,50,44,92,51,50,60,68,37,63,44,28,43,58,44,55,48,56,60,34,64,95,54,75,78,74,91,42,75,45,81,41,62,45,34,54,61,46,27,52,50,48,52,51,50,56,60,49,47,57,59,56,41,50,76,55,64,58,47,68,73,53,48,51,70,30,64,80,79,61,74,60,88,44,70,51,50,29,33,52,51,17,69,28,70,67,44,47,53,52,47,52,46,48,30,53,48,60,74,68,46,53,74,75,52,44,52,69,34,60,74,54,72,77,64,15,47,55,79,52,34,60,53,57,25,41,58,46,66,35,37,50,32,64,34,51,47,50,37,42,54,45,44,40,72,74,72,47,70,92,65,74,84,70,79,98,54,83,85,85,64,88,80,58,64,47,75,40,40,58,63,38,68,77,34,68,67,52,36,40,56,47,54,48,51,52,44,59,75,65,52,79,48,91,48,65,69,57,41,54,52,50,49,50,52,46,46,54,49,47,53,56,51,56,72,68,65,60,72,89,70,78,64,83,77,67,69,78,95,60,55,71,68,40,52,52,50,41,50,64,72,50,59,64,41,66,63,46,28,22,62,72,60,70,46,91,76,64,105

Nearest PDB structures (foldseek):
  4tq6-assembly1_A  TM=1.541E-01  e=7.149E+00  Archaeoglobus fulgidus DSM 4304

Organism: NCBI:txid1606542

pLDDT: mean 77.96, std 14.74, range [36.94, 97.25]

Sequence (320 aa):
MLPGCMKPFCPWKHPELDGKETFYFSGHYATTSPKYYRMCFPLKLTRFFHAKILGRPFFTFDGCAQYLTSPATPVLMADVFRGEEPPVVISMVRDPVEQAVSWWKYERAAMGWGRSMGLTSRNVKLRTKEYWSKTIGEALRFSNSPLTEATYVAAEGTVKRMDKGKLDAFRLPDWAITWPNGQLTGIGRNGMFSRNVGRWEETFGRIFGGTTKPMGGGAYRGKRYIDVVCLKELNDKVALKALLKRIARRLRLHEDRLKCEAMELDLDFYVERELDRGVRRNRGAGGSEGVSPADLILLKKHFEGEKERLERVSGRQIIF

Radius of gyration: 20.57 Å; Cα contacts (8 Å, |Δi|>4): 350; chains: 1; bounding box: 48×53×58 Å

Mean predicted aligned error: 8.35 Å